Protein AF-0000000068431528 (afdb_homodimer)

pLDDT: mean 78.85, std 22.76, range [27.11, 98.81]

InterPro domains:
  IPR003309 SCAN domain [PF02023] (8-93)
  IPR003309 SCAN domain [PS50804] (10-88)
  IPR003309 SCAN domain [SM00431] (6-121)
  IPR003309 SCAN domain [cd07936] (8-89)
  IPR038269 SCAN domain superfamily [G3DSA:1.10.4020.10] (2-96)
  IPR050916 SCAN domain and C2H2-type zinc finger [PTHR45935] (6-101)

Sequence (280 aa):
CEKGNSYVQRQHFRQFRYRKCAGPRGVYSQLHDLCCQWLKPGQHTKAEILDLVILEQFLTILPPDMKSWIRECGAETCSQAVALAEGFLLSQADDRKPKMQVRAARAAHGGSWSAFLVEEIVRSLCCRRSSSGSLPSTRICEKGNSYVQRQHFRQFRYRKCAGPRGVYSQLHDLCCQWLKPGQHTKAEILDLVILEQFLTILPPDMKSWIRECGAETCSQAVALAEGFLLSQADDRKPKMQVRAARAAHGGSWSAFLVEEIVRSLCCRRSSSGSLPSTRI

Organism: Pseudonaja textilis (NCBI:txid8673)

Nearest PDB structures (foldseek):
  3lhr-assembly1_A  TM=9.309E-01  e=1.321E-04  Homo sapiens
  2fi2-assembly1_A  TM=7.251E-01  e=1.321E-04  Homo sapiens
  2fi2-assembly1_B  TM=7.283E-01  e=1.192E-04  Homo sapiens
  4e6s-assembly1_A-2  TM=8.867E-01  e=3.689E-04  Mus musculus
  4bhx-assembly1_A  TM=9.054E-01  e=5.286E-04  Homo sapiens

Solvent-accessible surface area (backbone atoms only — not comparable to full-atom values): 15837 Å² total; per-residue (Å²): 123,80,76,72,55,51,64,58,33,40,47,55,44,69,67,53,72,71,51,77,91,52,36,50,64,46,48,47,52,52,45,51,52,33,44,41,65,35,48,29,67,91,79,38,52,67,68,52,35,49,35,54,56,43,36,54,53,56,49,67,41,40,58,67,71,60,35,52,51,39,58,68,33,58,53,84,45,45,69,50,39,33,27,38,48,46,48,51,56,54,56,66,67,36,73,83,61,73,96,70,63,78,61,66,82,29,75,72,59,100,52,22,67,56,44,54,52,22,50,52,47,38,52,57,34,45,48,48,56,66,54,67,67,60,67,78,78,72,85,120,125,79,74,71,55,52,63,58,32,40,48,55,44,71,66,51,72,70,52,76,92,51,35,51,64,46,47,47,53,52,46,51,53,32,42,42,65,36,49,30,66,91,82,39,52,67,69,53,35,49,35,54,56,44,36,55,53,58,48,67,43,41,57,67,70,60,34,52,51,37,57,68,32,58,54,85,44,46,70,50,39,31,27,35,48,48,47,51,55,55,56,64,67,37,71,82,59,74,95,69,61,78,61,65,83,24,72,72,62,98,50,22,67,55,45,52,52,21,50,53,47,37,51,56,34,46,47,47,57,65,54,67,68,60,65,77,78,74,85,118

Foldseek 3Di:
DPLPQLVVLVCCLVVDDDDPVCPPVSSVVVSVVSLCSNQVPVPDDPVSSVFSVVVVVVLVPDDPVLSVQLVLLRDRGPLLSVLSSVVVVLVVVCVVPDPPCSQPVLPDDVCNVSNVVSVVSSCVRNVVSVPVPCPPPPPD/DPLPQLVVLVCCLVVDDDDPVCPPVSSVVVSVVSLCSNQVPVPDDPVSSVFSVVVVVVLVPDDPVLSVQLVLLRDRGPLLSVLSSVVVVLVVVCVVPDPPCSQPVLPDDVNNVSNVVSVVSSCVRNVVSVPVPCPPPPPD

Radius of gyration: 24.39 Å; Cα contacts (8 Å, |Δi|>4): 237; chains: 2; bounding box: 33×75×60 Å

Structure (mmCIF, N/CA/C/O backbone):
data_AF-0000000068431528-model_v1
#
loop_
_entity.id
_entity.type
_entity.pdbx_description
1 polymer 'SCAN box domain-containing protein'
#
loop_
_atom_site.group_PDB
_atom_site.id
_atom_site.type_symbol
_atom_site.label_atom_id
_atom_site.label_alt_id
_atom_site.label_comp_id
_atom_site.label_asym_id
_atom_site.label_entity_id
_atom_site.label_seq_id
_atom_site.pdbx_PDB_ins_code
_atom_site.Cartn_x
_atom_site.Cartn_y
_atom_site.Cartn_z
_atom_site.occupancy
_atom_site.B_iso_or_equiv
_atom_site.auth_seq_id
_atom_site.auth_comp_id
_atom_site.auth_asym_id
_atom_site.auth_atom_id
_atom_site.pdbx_PDB_model_num
ATOM 1 N N . CYS A 1 1 ? 9.836 16.312 -18.25 1 33 1 CYS A N 1
ATOM 2 C CA . CYS A 1 1 ? 9.242 15.055 -17.797 1 33 1 CYS A CA 1
ATOM 3 C C . CYS A 1 1 ? 8.148 15.312 -16.766 1 33 1 CYS A C 1
ATOM 5 O O . CYS A 1 1 ? 8.406 15.898 -15.719 1 33 1 CYS A O 1
ATOM 7 N N . GLU A 1 2 ? 7.078 15.617 -17.219 1 45.56 2 GLU A N 1
ATOM 8 C CA . GLU A 1 2 ? 6.004 15.93 -16.297 1 45.56 2 GLU A CA 1
ATOM 9 C C . GLU A 1 2 ? 5.957 14.922 -15.148 1 45.56 2 GLU A C 1
ATOM 11 O O . GLU A 1 2 ? 6.031 13.711 -15.375 1 45.56 2 GLU A O 1
ATOM 16 N N . LYS A 1 3 ? 6.598 15.273 -14.172 1 55.09 3 LYS A N 1
ATOM 17 C CA . LYS A 1 3 ? 6.57 14.445 -12.961 1 55.09 3 LYS A CA 1
ATOM 18 C C . LYS A 1 3 ? 5.18 13.859 -12.734 1 55.09 3 LYS A C 1
ATOM 20 O O . LYS A 1 3 ? 4.207 14.602 -12.57 1 55.09 3 LYS A O 1
ATOM 25 N N . GLY A 1 4 ? 4.883 12.758 -13.398 1 61.16 4 GLY A N 1
ATOM 26 C CA . GLY A 1 4 ? 3.592 12.125 -13.18 1 61.16 4 GLY A CA 1
ATOM 27 C C . GLY A 1 4 ? 3.166 12.125 -11.727 1 61.16 4 GLY A C 1
ATOM 28 O O . GLY A 1 4 ? 4.004 12.031 -10.828 1 61.16 4 GLY A O 1
ATOM 29 N N . ASN A 1 5 ? 1.986 12.586 -11.484 1 83.94 5 ASN A N 1
ATOM 30 C CA . ASN A 1 5 ? 1.384 12.648 -10.156 1 83.94 5 ASN A CA 1
ATOM 31 C C . ASN A 1 5 ? 1.34 11.273 -9.5 1 83.94 5 ASN A C 1
ATOM 33 O O . ASN A 1 5 ? 0.747 10.344 -10.039 1 83.94 5 ASN A O 1
ATOM 37 N N . SER A 1 6 ? 2.178 11.109 -8.477 1 92.5 6 SER A N 1
ATOM 38 C CA . SER A 1 6 ? 2.23 9.852 -7.738 1 92.5 6 SER A CA 1
ATOM 39 C C . SER A 1 6 ? 0.831 9.336 -7.422 1 92.5 6 SER A C 1
ATOM 41 O O . SER A 1 6 ? 0.607 8.125 -7.375 1 92.5 6 SER A O 1
ATOM 43 N N . TYR A 1 7 ? -0.037 10.266 -7.305 1 92.94 7 TYR A N 1
ATOM 44 C CA . TYR A 1 7 ? -1.419 9.891 -7.027 1 92.94 7 TYR A CA 1
ATOM 45 C C . TYR A 1 7 ? -2.018 9.117 -8.195 1 92.94 7 TYR A C 1
ATOM 47 O O . TYR A 1 7 ? -2.668 8.086 -7.996 1 92.94 7 TYR A O 1
ATOM 55 N N . VAL A 1 8 ? -1.837 9.625 -9.312 1 94.56 8 VAL A N 1
ATOM 56 C CA . VAL A 1 8 ? -2.393 8.992 -10.508 1 94.56 8 VAL A CA 1
ATOM 57 C C . VAL A 1 8 ? -1.76 7.621 -10.711 1 94.56 8 VAL A C 1
ATOM 59 O O . VAL A 1 8 ? -2.457 6.648 -11.008 1 94.56 8 VAL A O 1
ATOM 62 N N . GLN A 1 9 ? -0.488 7.523 -10.555 1 96.94 9 GLN A N 1
ATOM 63 C CA . GLN A 1 9 ? 0.224 6.258 -10.703 1 96.94 9 GLN A CA 1
ATOM 64 C C . GLN A 1 9 ? -0.245 5.238 -9.672 1 96.94 9 GLN A C 1
ATOM 66 O O . GLN A 1 9 ? -0.416 4.059 -9.984 1 96.94 9 GLN A O 1
ATOM 71 N N . ARG A 1 10 ? -0.45 5.699 -8.445 1 97.88 10 ARG A N 1
ATOM 72 C CA . ARG A 1 10 ? -0.991 4.836 -7.398 1 97.88 10 ARG A CA 1
ATOM 73 C C . ARG A 1 10 ? -2.373 4.316 -7.777 1 97.88 10 ARG A C 1
ATOM 75 O O . ARG A 1 10 ? -2.68 3.143 -7.566 1 97.88 10 ARG A O 1
ATOM 82 N N . GLN A 1 11 ? -3.207 5.188 -8.305 1 96.38 11 GLN A N 1
ATOM 83 C CA . GLN A 1 11 ? -4.551 4.789 -8.711 1 96.38 11 GLN A CA 1
ATOM 84 C C . GLN A 1 11 ? -4.508 3.699 -9.773 1 96.38 11 GLN A C 1
ATOM 86 O O . GLN A 1 11 ? -5.301 2.756 -9.742 1 96.38 11 GLN A O 1
ATOM 91 N N . HIS A 1 12 ? -3.578 3.846 -10.727 1 97.31 12 HIS A N 1
ATOM 92 C CA . HIS A 1 12 ? -3.418 2.818 -11.75 1 97.31 12 HIS A CA 1
ATOM 93 C C . HIS A 1 12 ? -3.045 1.476 -11.125 1 97.31 12 HIS A C 1
ATOM 95 O O . HIS A 1 12 ? -3.564 0.434 -11.531 1 97.31 12 HIS A O 1
ATOM 101 N N . PHE A 1 13 ? -2.162 1.545 -10.18 1 98.19 13 PHE A N 1
ATOM 102 C CA . PHE A 1 13 ? -1.699 0.342 -9.492 1 98.19 13 PHE A CA 1
ATOM 103 C C . PHE A 1 13 ? -2.828 -0.295 -8.695 1 98.19 13 PHE A C 1
ATOM 105 O O . PHE A 1 13 ? -3.047 -1.506 -8.773 1 98.19 13 PHE A O 1
ATOM 112 N N . ARG A 1 14 ? -3.582 0.513 -7.992 1 98 14 ARG A N 1
ATOM 113 C CA . ARG A 1 14 ? -4.605 0.001 -7.09 1 98 14 ARG A CA 1
ATOM 114 C C . ARG A 1 14 ? -5.871 -0.375 -7.852 1 98 14 ARG A C 1
ATOM 116 O O . ARG A 1 14 ? -6.633 -1.239 -7.41 1 98 14 ARG A O 1
ATOM 123 N N . GLN A 1 15 ? -6.152 0.206 -8.961 1 97.12 15 GLN A N 1
ATOM 124 C CA . GLN A 1 15 ? -7.371 -0.056 -9.719 1 97.12 15 GLN A CA 1
ATOM 125 C C . GLN A 1 15 ? -7.168 -1.202 -10.703 1 97.12 15 GLN A C 1
ATOM 127 O O . GLN A 1 15 ? -8.117 -1.641 -11.359 1 97.12 15 GLN A O 1
ATOM 132 N N . PHE A 1 16 ? -5.977 -1.681 -10.781 1 97.12 16 PHE A N 1
ATOM 133 C CA . PHE A 1 16 ? -5.695 -2.812 -11.656 1 97.12 16 PHE A CA 1
ATOM 134 C C . PHE A 1 16 ? -6.578 -4.004 -11.297 1 97.12 16 PHE A C 1
ATOM 136 O O . PHE A 1 16 ? -6.828 -4.266 -10.117 1 97.12 16 PHE A O 1
ATOM 143 N N . ARG A 1 17 ? -7 -4.738 -12.32 1 94.38 17 ARG A N 1
ATOM 144 C CA . ARG A 1 17 ? -7.891 -5.875 -12.102 1 94.38 17 ARG A CA 1
ATOM 145 C C . ARG A 1 17 ? -7.27 -7.164 -12.625 1 94.38 17 ARG A C 1
ATOM 147 O O . ARG A 1 17 ? -6.484 -7.141 -13.578 1 94.38 17 ARG A O 1
ATOM 154 N N . TYR A 1 18 ? -7.711 -8.148 -12.055 1 92.5 18 TYR A N 1
ATOM 155 C CA . TYR A 1 18 ? -7.258 -9.477 -12.469 1 92.5 18 TYR A CA 1
ATOM 156 C C . TYR A 1 18 ? -7.93 -9.906 -13.766 1 92.5 18 TYR A C 1
ATOM 158 O O . TYR A 1 18 ? -9.148 -9.789 -13.906 1 92.5 18 TYR A O 1
ATOM 166 N N . ARG A 1 19 ? -7.137 -10.383 -14.641 1 86.19 19 ARG A N 1
ATOM 167 C CA . ARG A 1 19 ? -7.629 -11 -15.867 1 86.19 19 ARG A CA 1
ATOM 168 C C . ARG A 1 19 ? -7.098 -12.422 -16.016 1 86.19 19 ARG A C 1
ATOM 170 O O . ARG A 1 19 ? -5.887 -12.625 -16.125 1 86.19 19 ARG A O 1
ATOM 177 N N . LYS A 1 20 ? -7.98 -13.32 -16.219 1 79.06 20 LYS A N 1
ATOM 178 C CA . LYS A 1 20 ? -7.609 -14.727 -16.266 1 79.06 20 LYS A CA 1
ATOM 179 C C . LYS A 1 20 ? -6.684 -15.016 -17.453 1 79.06 20 LYS A C 1
ATOM 181 O O . LYS A 1 20 ? -5.738 -15.797 -17.328 1 79.06 20 LYS A O 1
ATOM 186 N N . CYS A 1 21 ? -6.938 -14.336 -18.562 1 82.81 21 CYS A N 1
ATOM 187 C CA . CYS A 1 21 ? -6.191 -14.602 -19.797 1 82.81 21 CYS A CA 1
ATOM 188 C C . CYS A 1 21 ? -4.734 -14.188 -19.641 1 82.81 21 CYS A C 1
ATOM 190 O O . CYS A 1 21 ? -3.859 -14.711 -20.328 1 82.81 21 CYS A O 1
ATOM 192 N N . ALA A 1 22 ? -4.402 -13.352 -18.703 1 86.56 22 ALA A N 1
ATOM 193 C CA . ALA A 1 22 ? -3.035 -12.898 -18.469 1 86.56 22 ALA A CA 1
ATOM 194 C C . ALA A 1 22 ? -2.258 -13.914 -17.641 1 86.56 22 ALA A C 1
ATOM 196 O O . ALA A 1 22 ? -1.031 -13.992 -17.734 1 86.56 22 ALA A O 1
ATOM 197 N N . GLY A 1 23 ? -3.027 -14.734 -16.875 1 90.94 23 GLY A N 1
ATOM 198 C CA . GLY A 1 23 ? -2.391 -15.648 -15.945 1 90.94 23 GLY A CA 1
ATOM 199 C C . GLY A 1 23 ? -1.734 -14.945 -14.773 1 90.94 23 GLY A C 1
ATOM 200 O O . GLY A 1 23 ? -1.481 -13.742 -14.828 1 90.94 23 GLY A O 1
ATOM 201 N N . PRO A 1 24 ? -1.47 -15.664 -13.797 1 93.81 24 PRO A N 1
ATOM 202 C CA . PRO A 1 24 ? -0.9 -15.078 -12.578 1 93.81 24 PRO A CA 1
ATOM 203 C C . PRO A 1 24 ? 0.456 -14.422 -12.82 1 93.81 24 PRO A C 1
ATOM 205 O O . PRO A 1 24 ? 0.731 -13.344 -12.281 1 93.81 24 PRO A O 1
ATOM 208 N N . ARG A 1 25 ? 1.317 -15.016 -13.594 1 93.75 25 ARG A N 1
ATOM 209 C CA . ARG A 1 25 ? 2.627 -14.438 -13.883 1 93.75 25 ARG A CA 1
ATOM 210 C C . ARG A 1 25 ? 2.494 -13.148 -14.68 1 93.75 25 ARG A C 1
ATOM 212 O O . ARG A 1 25 ? 3.23 -12.188 -14.445 1 93.75 25 ARG A O 1
ATOM 219 N N . GLY A 1 26 ? 1.646 -13.203 -15.625 1 95.94 26 GLY A N 1
ATOM 220 C CA . GLY A 1 26 ? 1.373 -11.992 -16.375 1 95.94 26 GLY A CA 1
ATOM 221 C C . GLY A 1 26 ? 0.818 -10.867 -15.523 1 95.94 26 GLY A C 1
ATOM 222 O O . GLY A 1 26 ? 1.219 -9.711 -15.664 1 95.94 26 GLY A O 1
ATOM 223 N N . VAL A 1 27 ? -0.12 -11.219 -14.695 1 96.38 27 VAL A N 1
ATOM 224 C CA . VAL A 1 27 ? -0.702 -10.25 -13.766 1 96.38 27 VAL A CA 1
ATOM 225 C C . VAL A 1 27 ? 0.391 -9.672 -12.867 1 96.38 27 VAL A C 1
ATOM 227 O O . VAL A 1 27 ? 0.467 -8.461 -12.68 1 96.38 27 VAL A O 1
ATOM 230 N N . TYR A 1 28 ? 1.189 -10.484 -12.398 1 96.75 28 TYR A N 1
ATOM 231 C CA . TYR A 1 28 ? 2.305 -10.023 -11.578 1 96.75 28 TYR A CA 1
ATOM 232 C C . TYR A 1 28 ? 3.172 -9.031 -12.344 1 96.75 28 TYR A C 1
ATOM 234 O O . TYR A 1 28 ? 3.562 -7.996 -11.805 1 96.75 28 TYR A O 1
ATOM 242 N N . SER A 1 29 ? 3.533 -9.375 -13.5 1 97.38 29 SER A N 1
ATOM 243 C CA . SER A 1 29 ? 4.387 -8.523 -14.32 1 97.38 29 SER A CA 1
ATOM 244 C C . SER A 1 29 ? 3.771 -7.137 -14.492 1 97.38 29 SER A C 1
ATOM 246 O O . SER A 1 29 ? 4.469 -6.125 -14.398 1 97.38 29 SER A O 1
ATOM 248 N N . GLN A 1 30 ? 2.531 -7.133 -14.742 1 97.19 30 GLN A N 1
ATOM 249 C CA . GLN A 1 30 ? 1.839 -5.859 -14.914 1 97.19 30 GLN A CA 1
ATOM 250 C C . GLN A 1 30 ? 1.801 -5.074 -13.602 1 97.19 30 GLN A C 1
ATOM 252 O O . GLN A 1 30 ? 2.051 -3.867 -13.586 1 97.19 30 GLN A O 1
ATOM 257 N N . LEU A 1 31 ? 1.487 -5.762 -12.531 1 98.12 31 LEU A N 1
ATOM 258 C CA . LEU A 1 31 ? 1.476 -5.105 -11.234 1 98.12 31 LEU A CA 1
ATOM 259 C C . LEU A 1 31 ? 2.857 -4.562 -10.883 1 98.12 31 LEU A C 1
ATOM 261 O O . LEU A 1 31 ? 2.977 -3.477 -10.305 1 98.12 31 LEU A O 1
ATOM 265 N N . HIS A 1 32 ? 3.842 -5.32 -11.195 1 98.31 32 HIS A N 1
ATOM 266 C CA . HIS A 1 32 ? 5.211 -4.883 -10.953 1 98.31 32 HIS A CA 1
ATOM 267 C C . HIS A 1 32 ? 5.512 -3.582 -11.695 1 98.31 32 HIS A C 1
ATOM 269 O O . HIS A 1 32 ? 6.086 -2.654 -11.125 1 98.31 32 HIS A O 1
ATOM 275 N N . ASP A 1 33 ? 5.156 -3.547 -12.891 1 98.31 33 ASP A N 1
ATOM 276 C CA . ASP A 1 33 ? 5.375 -2.35 -13.695 1 98.31 33 ASP A CA 1
ATOM 277 C C . ASP A 1 33 ? 4.633 -1.15 -13.109 1 98.31 33 ASP A C 1
ATOM 279 O O . ASP A 1 33 ? 5.203 -0.066 -12.977 1 98.31 33 ASP A O 1
ATOM 283 N N . LEU A 1 34 ? 3.418 -1.361 -12.797 1 97.75 34 LEU A N 1
ATOM 284 C CA . LEU A 1 34 ? 2.598 -0.288 -12.25 1 97.75 34 LEU A CA 1
ATOM 285 C C . LEU A 1 34 ? 3.137 0.169 -10.898 1 97.75 34 LEU A C 1
ATOM 287 O O . LEU A 1 34 ? 3.16 1.367 -10.602 1 97.75 34 LEU A O 1
ATOM 291 N N . CYS A 1 35 ? 3.479 -0.801 -10.07 1 98.69 35 CYS A N 1
ATOM 292 C CA . CYS A 1 35 ? 4.059 -0.464 -8.781 1 98.69 35 CYS A CA 1
ATOM 293 C C . CYS A 1 35 ? 5.332 0.357 -8.945 1 98.69 35 CYS A C 1
ATOM 295 O O . CYS A 1 35 ? 5.555 1.323 -8.219 1 98.69 35 CYS A O 1
ATOM 297 N N . CYS A 1 36 ? 6.152 0.044 -9.891 1 98.44 36 CYS A N 1
ATOM 298 C CA . CYS A 1 36 ? 7.387 0.774 -10.172 1 98.44 36 CYS A CA 1
ATOM 299 C C . CYS A 1 36 ? 7.086 2.205 -10.602 1 98.44 36 CYS A C 1
ATOM 301 O O . CYS A 1 36 ? 7.836 3.127 -10.273 1 98.44 36 CYS A O 1
ATOM 303 N N . GLN A 1 37 ? 6.086 2.398 -11.32 1 97.44 37 GLN A N 1
ATOM 304 C CA . GLN A 1 37 ? 5.688 3.74 -11.727 1 97.44 37 GLN A CA 1
ATOM 305 C C . GLN A 1 37 ? 5.227 4.566 -10.531 1 97.44 37 GLN A C 1
ATOM 307 O O . GLN A 1 37 ? 5.441 5.777 -10.484 1 97.44 37 GLN A O 1
ATOM 312 N N . TRP A 1 38 ? 4.637 3.842 -9.57 1 98.25 38 TRP A N 1
ATOM 313 C CA . TRP A 1 38 ? 4.129 4.512 -8.383 1 98.25 38 TRP A CA 1
ATOM 314 C C . TRP A 1 38 ? 5.254 4.801 -7.395 1 98.25 38 TRP A C 1
ATOM 316 O O . TRP A 1 38 ? 5.484 5.953 -7.02 1 98.25 38 TRP A O 1
ATOM 326 N N . LEU A 1 39 ? 6 3.803 -7.09 1 98.31 39 LEU A N 1
ATOM 327 C CA . LEU A 1 39 ? 6.957 3.904 -5.996 1 98.31 39 LEU A CA 1
ATOM 328 C C . LEU A 1 39 ? 8.328 4.328 -6.508 1 98.31 39 LEU A C 1
ATOM 330 O O . LEU A 1 39 ? 9.18 4.773 -5.73 1 98.31 39 LEU A O 1
ATOM 334 N N . LYS A 1 40 ? 8.609 4.176 -7.715 1 97.62 40 LYS A N 1
ATOM 335 C CA . LYS A 1 40 ? 9.812 4.641 -8.398 1 97.62 40 LYS A CA 1
ATOM 336 C C . LYS A 1 40 ? 11.062 4.289 -7.605 1 97.62 40 LYS A C 1
ATOM 338 O O . LYS A 1 40 ? 11.859 5.164 -7.27 1 97.62 40 LYS A O 1
ATOM 343 N N . PRO A 1 41 ? 11.344 2.967 -7.484 1 97.94 41 PRO A N 1
ATOM 344 C CA . PRO A 1 41 ? 12.484 2.539 -6.672 1 97.94 41 PRO A CA 1
ATOM 345 C C . PRO A 1 41 ? 13.82 3.025 -7.23 1 97.94 41 PRO A C 1
ATOM 347 O O . PRO A 1 41 ? 14.797 3.152 -6.48 1 97.94 41 PRO A O 1
ATOM 350 N N . GLY A 1 42 ? 13.883 3.291 -8.5 1 97.56 42 GLY A N 1
ATOM 351 C CA . GLY A 1 42 ? 15.102 3.809 -9.094 1 97.56 42 GLY A CA 1
ATOM 352 C C . GLY A 1 42 ? 15.391 5.246 -8.703 1 97.56 42 GLY A C 1
ATOM 353 O O . GLY A 1 42 ? 16.531 5.703 -8.805 1 97.56 42 GLY A O 1
ATOM 354 N N . GLN A 1 43 ? 14.539 6.02 -8.25 1 97 43 GLN A N 1
ATOM 355 C CA . GLN A 1 43 ? 14.656 7.441 -7.945 1 97 43 GLN A CA 1
ATOM 356 C C . GLN A 1 43 ? 14.492 7.699 -6.453 1 97 43 GLN A C 1
ATOM 358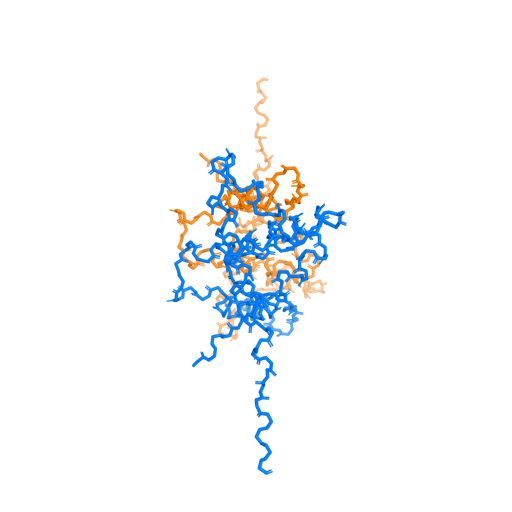 O O . GLN A 1 43 ? 15.078 8.641 -5.914 1 97 43 GLN A O 1
ATOM 363 N N . HIS A 1 44 ? 13.742 6.855 -5.793 1 97.81 44 HIS A N 1
ATOM 364 C CA . HIS A 1 44 ? 13.391 7.082 -4.395 1 97.81 44 HIS A CA 1
ATOM 365 C C . HIS A 1 44 ? 14.227 6.211 -3.467 1 97.81 44 HIS A C 1
ATOM 367 O O . HIS A 1 44 ? 14.625 5.105 -3.84 1 97.81 44 HIS A O 1
ATOM 373 N N . THR A 1 45 ? 14.453 6.816 -2.279 1 98.06 45 THR A N 1
ATOM 374 C CA . THR A 1 45 ? 15.055 6.027 -1.209 1 98.06 45 THR A CA 1
ATOM 375 C C . THR A 1 45 ? 14.008 5.137 -0.542 1 98.06 45 THR A C 1
ATOM 377 O O . THR A 1 45 ? 12.82 5.238 -0.834 1 98.06 45 THR A O 1
ATOM 380 N N . LYS A 1 46 ? 14.453 4.262 0.285 1 98.5 46 LYS A N 1
ATOM 381 C CA . LYS A 1 46 ? 13.523 3.41 1.013 1 98.5 46 LYS A CA 1
ATOM 382 C C . LYS A 1 46 ? 12.547 4.242 1.843 1 98.5 46 LYS A C 1
ATOM 384 O O . LYS A 1 46 ? 11.352 3.947 1.891 1 98.5 46 LYS A O 1
ATOM 389 N N . ALA A 1 47 ? 13.109 5.301 2.424 1 98.12 47 ALA A N 1
ATOM 390 C CA . ALA A 1 47 ? 12.273 6.172 3.25 1 98.12 47 ALA A CA 1
ATOM 391 C C . ALA A 1 47 ? 11.203 6.863 2.41 1 98.12 47 ALA A C 1
ATOM 393 O O . ALA A 1 47 ? 10.07 7.031 2.855 1 98.12 47 ALA A O 1
ATOM 394 N N . GLU A 1 48 ? 11.562 7.188 1.268 1 97.56 48 GLU A N 1
ATOM 395 C CA . GLU A 1 48 ? 10.633 7.859 0.357 1 97.56 48 GLU A CA 1
ATOM 396 C C . GLU A 1 48 ? 9.578 6.891 -0.168 1 97.56 48 GLU A C 1
ATOM 398 O O . GLU A 1 48 ? 8.43 7.273 -0.376 1 97.56 48 GLU A O 1
ATOM 403 N N . ILE A 1 49 ? 9.969 5.691 -0.379 1 98.62 49 ILE A N 1
ATOM 404 C CA . ILE A 1 49 ? 9.016 4.664 -0.786 1 98.62 49 ILE A CA 1
ATOM 405 C C . ILE A 1 49 ? 8 4.43 0.333 1 98.62 49 ILE A C 1
ATOM 407 O O . ILE A 1 49 ? 6.793 4.395 0.089 1 98.62 49 ILE A O 1
ATOM 411 N N . LEU A 1 50 ? 8.508 4.301 1.563 1 98.75 50 LEU A N 1
ATOM 412 C CA . LEU A 1 50 ? 7.625 4.145 2.713 1 98.75 50 LEU A CA 1
ATOM 413 C C . LEU A 1 50 ? 6.652 5.316 2.812 1 98.75 50 LEU A C 1
ATOM 415 O O . LEU A 1 50 ? 5.469 5.121 3.098 1 98.75 50 LEU A O 1
ATOM 419 N N . ASP A 1 51 ? 7.168 6.484 2.521 1 98.56 51 ASP A N 1
ATOM 420 C CA . ASP A 1 51 ? 6.348 7.688 2.609 1 98.56 51 ASP A CA 1
ATOM 421 C C . ASP A 1 51 ? 5.152 7.605 1.665 1 98.56 51 ASP A C 1
ATOM 423 O O . ASP A 1 51 ? 4.039 8 2.025 1 98.56 51 ASP A O 1
ATOM 427 N N . LEU A 1 52 ? 5.383 7.086 0.473 1 98.31 52 LEU A N 1
ATOM 428 C CA . LEU A 1 52 ? 4.309 6.957 -0.506 1 98.31 52 LEU A CA 1
ATOM 429 C C . LEU A 1 52 ? 3.268 5.945 -0.042 1 98.31 52 LEU A C 1
ATOM 431 O O . LEU A 1 52 ? 2.064 6.176 -0.182 1 98.31 52 LEU A O 1
ATOM 435 N N . VAL A 1 53 ? 3.723 4.852 0.552 1 98.81 53 VAL A N 1
ATOM 436 C CA . VAL A 1 53 ? 2.822 3.82 1.054 1 98.81 53 VAL A CA 1
ATOM 437 C C . VAL A 1 53 ? 2.059 4.344 2.268 1 98.81 53 VAL A C 1
ATOM 439 O O . VAL A 1 53 ? 0.85 4.125 2.391 1 98.81 53 VAL A O 1
ATOM 442 N N . ILE A 1 54 ? 2.725 5.027 3.141 1 98.81 54 ILE A N 1
ATOM 443 C CA . ILE A 1 54 ? 2.105 5.621 4.32 1 98.81 54 ILE A CA 1
ATOM 444 C C . ILE A 1 54 ? 1.096 6.684 3.893 1 98.81 54 ILE A C 1
ATOM 446 O O . ILE A 1 54 ? -0.011 6.75 4.434 1 98.81 54 ILE A O 1
ATOM 450 N N . LEU A 1 55 ? 1.478 7.523 2.902 1 98.31 55 LEU A N 1
ATOM 451 C CA . LEU A 1 55 ? 0.586 8.562 2.4 1 98.31 55 LEU A CA 1
ATOM 452 C C . LEU A 1 55 ? -0.72 7.961 1.893 1 98.31 55 LEU A C 1
ATOM 454 O O . LEU A 1 55 ? -1.8 8.492 2.164 1 98.31 55 LEU A O 1
ATOM 458 N N . GLU A 1 56 ? -0.625 6.863 1.205 1 98.38 56 GLU A N 1
ATOM 459 C CA . GLU A 1 56 ? -1.822 6.16 0.755 1 98.38 56 GLU A CA 1
ATOM 460 C C . GLU A 1 56 ? -2.742 5.832 1.927 1 98.38 56 GLU A C 1
ATOM 462 O O . GLU A 1 56 ? -3.939 6.117 1.885 1 98.38 56 GLU A O 1
ATOM 467 N N . GLN A 1 57 ? -2.145 5.207 2.98 1 98.31 57 GLN A N 1
ATOM 468 C CA . GLN A 1 57 ? -2.945 4.789 4.129 1 98.31 57 GLN A CA 1
ATOM 469 C C . GLN A 1 57 ? -3.428 5.992 4.93 1 98.31 57 GLN A C 1
ATOM 471 O O . GLN A 1 57 ? -4.547 5.996 5.441 1 98.31 57 GLN A O 1
ATOM 476 N N . PHE A 1 58 ? -2.584 7 5.102 1 98.25 58 PHE A N 1
ATOM 477 C CA . PHE A 1 58 ? -2.938 8.234 5.789 1 98.25 58 PHE A CA 1
ATOM 478 C C . PHE A 1 58 ? -4.176 8.867 5.164 1 98.25 58 PHE A C 1
ATOM 480 O O . PHE A 1 58 ? -5.129 9.211 5.871 1 98.25 58 PHE A O 1
ATOM 487 N N . LEU A 1 59 ? -4.215 8.992 3.881 1 97.44 59 LEU A N 1
ATOM 488 C CA . LEU A 1 59 ? -5.348 9.586 3.172 1 97.44 59 LEU A CA 1
ATOM 489 C C . LEU A 1 59 ? -6.582 8.695 3.279 1 97.44 59 LEU A C 1
ATOM 491 O O . LEU A 1 59 ? -7.703 9.195 3.395 1 97.44 59 LEU A O 1
ATOM 495 N N . THR A 1 60 ? -6.367 7.406 3.244 1 97.38 60 THR A N 1
ATOM 496 C CA . THR A 1 60 ? -7.453 6.434 3.258 1 97.38 60 THR A CA 1
ATOM 497 C C . THR A 1 60 ? -8.25 6.535 4.555 1 97.38 60 THR A C 1
ATOM 499 O O . THR A 1 60 ? -9.477 6.375 4.551 1 97.38 60 THR A O 1
ATOM 502 N N . ILE A 1 61 ? -7.652 6.809 5.676 1 97.44 61 ILE A N 1
ATOM 503 C CA . ILE A 1 61 ? -8.312 6.695 6.973 1 97.44 61 ILE A CA 1
ATOM 504 C C . ILE A 1 61 ? -8.844 8.062 7.402 1 97.44 61 ILE A C 1
ATOM 506 O O . ILE A 1 61 ? -9.531 8.172 8.422 1 97.44 61 ILE A O 1
ATOM 510 N N . LEU A 1 62 ? -8.594 9.086 6.734 1 96.56 62 LEU A N 1
ATOM 511 C CA . LEU A 1 62 ? -9.039 10.43 7.074 1 96.56 62 LEU A CA 1
ATOM 512 C C . LE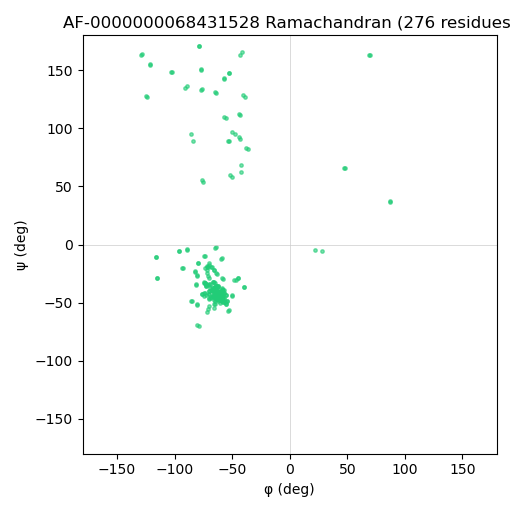U A 1 62 ? -10.508 10.625 6.727 1 96.56 62 LEU A C 1
ATOM 514 O O . LEU A 1 62 ? -11.016 10 5.793 1 96.56 62 LEU A O 1
ATOM 518 N N . PRO A 1 63 ? -11.156 11.469 7.461 1 95.12 63 PRO A N 1
ATOM 519 C CA . PRO A 1 63 ? -12.508 11.852 7.047 1 95.12 63 PRO A CA 1
ATOM 520 C C . PRO A 1 63 ? -12.562 12.344 5.605 1 95.12 63 PRO A C 1
ATOM 522 O O . PRO A 1 63 ? -11.641 13.023 5.145 1 95.12 63 PRO A O 1
ATOM 525 N N . PRO A 1 64 ? -13.664 12.109 4.898 1 95.88 64 PRO A N 1
ATOM 526 C CA . PRO A 1 64 ? -13.758 12.383 3.465 1 95.88 64 PRO A CA 1
ATOM 527 C C . PRO A 1 64 ? -13.508 13.852 3.123 1 95.88 64 PRO A C 1
ATOM 529 O O . PRO A 1 64 ? -12.836 14.148 2.135 1 95.88 64 PRO A O 1
ATOM 532 N N . ASP A 1 65 ? -14.055 14.789 3.938 1 94.31 65 ASP A N 1
ATOM 533 C CA . ASP A 1 65 ? -13.883 16.203 3.645 1 94.31 65 ASP A CA 1
ATOM 534 C C . ASP A 1 65 ? -12.414 16.609 3.77 1 94.31 65 ASP A C 1
ATOM 536 O O . ASP A 1 65 ? -11.906 17.391 2.953 1 94.31 65 ASP A O 1
ATOM 540 N N . MET A 1 66 ? -11.805 16.156 4.789 1 94.06 66 MET A N 1
ATOM 541 C CA . MET A 1 66 ? -10.383 16.438 5.004 1 94.06 66 MET A CA 1
ATOM 542 C C . MET A 1 66 ? -9.539 15.828 3.895 1 94.06 66 MET A C 1
ATOM 544 O O . MET A 1 66 ? -8.664 16.5 3.336 1 94.06 66 MET A O 1
ATOM 548 N N . LYS A 1 67 ? -9.781 14.609 3.562 1 96.06 67 LYS A N 1
ATOM 549 C CA . LYS A 1 67 ? -9.086 13.914 2.486 1 96.06 67 LYS A CA 1
ATOM 550 C C . LYS A 1 67 ? -9.211 14.672 1.169 1 96.06 67 LYS A C 1
ATOM 552 O O . LYS A 1 67 ? -8.219 14.875 0.465 1 96.06 67 LYS A O 1
ATOM 557 N N . SER A 1 68 ? -10.422 15.039 0.854 1 94.5 68 SER A N 1
ATOM 558 C CA . SER A 1 68 ? -10.68 15.766 -0.385 1 94.5 68 SER A CA 1
ATOM 559 C C . SER A 1 68 ? -9.898 17.078 -0.427 1 94.5 68 SER A C 1
ATOM 561 O O . SER A 1 68 ? -9.32 17.422 -1.458 1 94.5 68 SER A O 1
ATOM 563 N N . TRP A 1 69 ? -9.906 17.797 0.623 1 92.5 69 TRP A N 1
ATOM 564 C CA . TRP A 1 69 ? -9.18 19.062 0.728 1 92.5 69 TRP A CA 1
ATOM 565 C C . TRP A 1 69 ? -7.688 18.844 0.514 1 92.5 69 TRP A C 1
ATOM 567 O O . TRP A 1 69 ? -7.051 19.594 -0.241 1 92.5 69 TRP A O 1
ATOM 577 N N . ILE A 1 70 ? -7.141 17.938 1.139 1 93.88 70 ILE A N 1
ATOM 578 C CA . ILE A 1 70 ? -5.715 17.641 1.031 1 93.88 70 ILE A CA 1
ATOM 579 C C . ILE A 1 70 ? -5.367 17.266 -0.41 1 93.88 70 ILE A C 1
ATOM 581 O O . ILE A 1 70 ? -4.359 17.734 -0.949 1 93.88 70 ILE A O 1
ATOM 585 N N . ARG A 1 71 ? -6.168 16.469 -1.046 1 92.88 71 ARG A N 1
ATOM 586 C CA . ARG A 1 71 ? -5.961 16.078 -2.438 1 92.88 71 A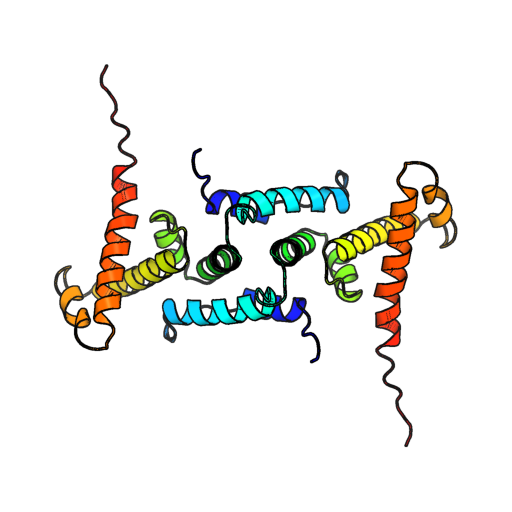RG A CA 1
ATOM 587 C C . ARG A 1 71 ? -6.016 17.297 -3.357 1 92.88 71 ARG A C 1
ATOM 589 O O . ARG A 1 71 ? -5.199 17.422 -4.27 1 92.88 71 ARG A O 1
ATOM 596 N N . GLU A 1 72 ? -6.949 18.109 -3.082 1 90.62 72 GLU A N 1
ATOM 597 C CA . GLU A 1 72 ? -7.117 19.297 -3.902 1 90.62 72 GLU A CA 1
ATOM 598 C C . GLU A 1 72 ? -5.918 20.234 -3.771 1 90.62 72 GLU A C 1
ATOM 600 O O . GLU A 1 72 ? -5.531 20.906 -4.734 1 90.62 72 GLU A O 1
ATOM 605 N N . CYS A 1 73 ? -5.32 20.266 -2.611 1 88.94 73 CYS A N 1
ATOM 606 C CA . CYS A 1 73 ? -4.16 21.125 -2.365 1 88.94 73 CYS A CA 1
ATOM 607 C C . CYS A 1 73 ? -2.893 20.5 -2.932 1 88.94 73 CYS A C 1
ATOM 609 O O . CYS A 1 73 ? -1.864 21.156 -3.047 1 88.94 73 CYS A O 1
ATOM 611 N N . GLY A 1 74 ? -2.934 19.172 -3.258 1 90.12 74 GLY A N 1
ATOM 612 C CA . GLY A 1 74 ? -1.861 18.547 -4.016 1 90.12 74 GLY A CA 1
ATOM 613 C C . GLY A 1 74 ? -0.728 18.031 -3.146 1 90.12 74 GLY A C 1
ATOM 614 O O . GLY A 1 74 ? 0.443 18.156 -3.514 1 90.12 74 GLY A O 1
ATOM 615 N N . ALA A 1 75 ? -1.042 17.531 -2.02 1 92.38 75 ALA A N 1
ATOM 616 C CA . ALA A 1 75 ? -0.005 16.953 -1.162 1 92.38 75 ALA A CA 1
ATOM 617 C C . ALA A 1 75 ? 0.645 15.742 -1.82 1 92.38 75 ALA A C 1
ATOM 619 O O . ALA A 1 75 ? -0.049 14.852 -2.316 1 92.38 75 ALA A O 1
ATOM 620 N N . GLU A 1 76 ? 1.966 15.781 -1.817 1 92.12 76 GLU A N 1
ATOM 621 C CA . GLU A 1 76 ? 2.682 14.672 -2.443 1 92.12 76 GLU A CA 1
ATOM 622 C C . GLU A 1 76 ? 3.51 13.898 -1.42 1 92.12 76 GLU A C 1
ATOM 624 O O . GLU A 1 76 ? 4.059 12.844 -1.729 1 92.12 76 GLU A O 1
ATOM 629 N N . THR A 1 77 ? 3.691 14.352 -0.222 1 94.38 77 THR A N 1
ATOM 630 C CA . THR A 1 77 ? 4.426 13.711 0.864 1 94.38 77 THR A CA 1
ATOM 631 C C . THR A 1 77 ? 3.578 13.656 2.133 1 94.38 77 THR A C 1
ATOM 633 O O . THR A 1 77 ? 2.598 14.398 2.26 1 94.38 77 THR A O 1
ATOM 636 N N . CYS A 1 78 ? 4.012 12.82 3.027 1 96.5 78 CYS A N 1
ATOM 637 C CA . CYS A 1 78 ? 3.303 12.75 4.301 1 96.5 78 CYS A CA 1
ATOM 638 C C . CYS A 1 78 ? 3.438 14.055 5.074 1 96.5 78 CYS A C 1
ATOM 640 O O . CYS A 1 78 ? 2.486 14.492 5.723 1 96.5 78 CYS A O 1
ATOM 642 N N . SER A 1 79 ? 4.605 14.656 4.992 1 94 79 SER A N 1
ATOM 643 C CA . SER A 1 79 ? 4.824 15.914 5.699 1 94 79 SER A CA 1
ATOM 644 C C . SER A 1 79 ? 3.857 17 5.219 1 94 79 SER A C 1
ATOM 646 O O . SER A 1 79 ? 3.293 17.734 6.027 1 94 79 SER A O 1
ATOM 648 N N . GLN A 1 80 ? 3.68 17.047 3.951 1 92.88 80 GLN A N 1
ATOM 649 C CA . GLN A 1 80 ? 2.734 18 3.375 1 92.88 80 GLN A CA 1
ATOM 650 C C . GLN A 1 80 ? 1.301 17.656 3.773 1 92.88 80 GLN A C 1
ATOM 652 O O . GLN A 1 80 ? 0.543 18.547 4.188 1 92.88 80 GLN A O 1
ATOM 657 N N . ALA A 1 81 ? 0.921 16.422 3.713 1 96.12 81 ALA A N 1
ATOM 658 C CA . ALA A 1 81 ? -0.432 15.969 4.035 1 96.12 81 ALA A CA 1
ATOM 659 C C . ALA A 1 81 ? -0.764 16.234 5.5 1 96.12 81 ALA A C 1
ATOM 661 O O . ALA A 1 81 ? -1.87 16.672 5.82 1 96.12 81 ALA A O 1
ATOM 662 N N . VAL A 1 82 ? 0.198 15.984 6.352 1 95.25 82 VAL A N 1
ATOM 663 C CA . VAL A 1 82 ? 0.025 16.203 7.785 1 95.25 82 VAL A CA 1
ATOM 664 C C . VAL A 1 82 ? -0.203 17.688 8.055 1 95.25 82 VAL A C 1
ATOM 666 O O . VAL A 1 82 ? -1.114 18.062 8.805 1 95.25 82 VAL A O 1
ATOM 669 N N . ALA A 1 83 ? 0.602 18.5 7.402 1 92.38 83 ALA A N 1
ATOM 670 C CA . ALA A 1 83 ? 0.463 19.938 7.578 1 92.38 83 ALA A CA 1
ATOM 671 C C . ALA A 1 83 ? -0.905 20.422 7.102 1 92.38 83 ALA A C 1
ATOM 673 O O . ALA A 1 83 ? -1.55 21.234 7.77 1 92.38 83 ALA A O 1
ATOM 674 N N . LEU A 1 84 ? -1.312 19.906 6.004 1 92.44 84 LEU A N 1
ATOM 675 C CA . LEU A 1 84 ? -2.611 20.297 5.465 1 92.44 84 LEU A CA 1
ATOM 676 C C . LEU A 1 84 ? -3.74 19.797 6.363 1 92.44 84 LEU A C 1
ATOM 678 O O . LEU A 1 84 ? -4.715 20.531 6.594 1 92.44 84 LEU A O 1
ATOM 682 N N . ALA A 1 85 ? -3.625 18.609 6.898 1 94.06 85 ALA A N 1
ATOM 683 C CA . ALA A 1 85 ? -4.625 18.062 7.816 1 94.06 85 ALA A CA 1
ATOM 684 C C . ALA A 1 85 ? -4.73 18.922 9.078 1 94.06 85 ALA A C 1
ATOM 686 O O . ALA A 1 85 ? -5.836 19.203 9.547 1 94.06 85 ALA A O 1
ATOM 687 N N . GLU A 1 86 ? -3.617 19.25 9.562 1 90.75 86 GLU A N 1
ATOM 688 C CA . GLU A 1 86 ? -3.605 20.109 10.742 1 90.75 86 GLU A CA 1
ATOM 689 C C . GLU A 1 86 ? -4.238 21.469 10.438 1 90.75 86 GLU A C 1
ATOM 691 O O . GLU A 1 86 ? -4.992 22 11.258 1 90.75 86 GLU A O 1
ATOM 696 N N . GLY A 1 87 ? -3.9 22 9.297 1 87.12 87 GLY A N 1
ATOM 697 C CA . GLY A 1 87 ? -4.547 23.234 8.867 1 87.12 87 GLY A CA 1
ATOM 698 C C . GLY A 1 87 ? -6.055 23.109 8.742 1 87.12 87 GLY A C 1
ATOM 699 O O . GLY A 1 87 ? -6.793 24.016 9.133 1 87.12 87 GLY A O 1
ATOM 700 N N . PHE A 1 88 ? -6.457 22.062 8.195 1 88 88 PHE A N 1
ATOM 701 C CA . PHE A 1 88 ? -7.883 21.781 8.047 1 88 88 PHE A CA 1
ATOM 702 C C . PHE A 1 88 ? -8.578 21.797 9.406 1 88 88 PHE A C 1
ATOM 704 O O . PHE A 1 88 ? -9.648 22.391 9.555 1 88 88 PHE A O 1
ATOM 711 N N . LEU A 1 89 ? -7.973 21.125 10.398 1 86.81 89 LEU A N 1
ATOM 712 C CA . LEU A 1 89 ? -8.539 21.031 11.742 1 86.81 89 LEU A CA 1
ATOM 713 C C . LEU A 1 89 ? -8.617 22.406 12.398 1 86.81 89 LEU A C 1
ATOM 715 O O . LEU A 1 89 ? -9.578 22.703 13.109 1 86.81 89 LEU A O 1
ATOM 719 N N . LEU A 1 90 ? -7.617 23.219 12.102 1 82.75 90 LEU A N 1
ATOM 720 C CA . LEU A 1 90 ? -7.594 24.562 12.656 1 82.75 90 LEU A CA 1
ATOM 721 C C . LEU A 1 90 ? -8.695 25.422 12.031 1 82.75 90 LEU A C 1
ATOM 723 O O . LEU A 1 90 ? -9.273 26.281 12.703 1 82.75 90 LEU A O 1
ATOM 727 N N . SER A 1 91 ? -8.977 25.188 10.789 1 80.25 91 SER A N 1
ATOM 728 C CA . SER A 1 91 ? -9.984 25.984 10.086 1 80.25 91 SER A CA 1
ATOM 729 C C . SER A 1 91 ? -11.391 25.609 10.539 1 80.25 91 SER A C 1
ATOM 731 O O . SER A 1 91 ? -12.32 26.422 10.445 1 80.25 91 SER A O 1
ATOM 733 N N . GLN A 1 92 ? -11.625 24.406 10.867 1 77.31 92 GLN A N 1
ATOM 734 C CA . GLN A 1 92 ? -12.93 23.953 11.336 1 77.31 92 GLN A CA 1
ATOM 735 C C . GLN A 1 92 ? -13.219 24.484 12.742 1 77.31 92 GLN A C 1
ATOM 737 O O . GLN A 1 92 ? -14.383 24.656 13.125 1 77.31 92 GLN A O 1
ATOM 742 N N . ALA A 1 93 ? -12.234 24.578 13.5 1 62.16 93 ALA A N 1
ATOM 743 C CA . ALA A 1 93 ? -12.422 25.109 14.844 1 62.16 93 ALA A CA 1
ATOM 744 C C . ALA A 1 93 ? -12.797 26.578 14.805 1 62.16 93 ALA A C 1
ATOM 746 O O . ALA A 1 93 ? -13.555 27.062 15.656 1 62.16 93 ALA A O 1
ATOM 747 N N . ASP A 1 94 ? -12.18 27.406 13.883 1 55.41 94 ASP A N 1
ATOM 748 C CA . ASP A 1 94 ? -12.422 28.844 13.797 1 55.41 94 ASP A CA 1
ATOM 749 C C . ASP A 1 94 ? -13.781 29.141 13.172 1 55.41 94 ASP A C 1
ATOM 751 O O . ASP A 1 94 ? -14.102 30.297 12.891 1 55.41 94 ASP A O 1
ATOM 755 N N . ASP A 1 95 ? -14.586 28.422 12.609 1 51.94 95 ASP A N 1
ATOM 756 C CA . ASP A 1 95 ? -15.844 29.031 12.18 1 51.94 95 ASP A CA 1
ATOM 757 C C . ASP A 1 95 ? -16.453 29.875 13.297 1 51.94 95 ASP A C 1
ATOM 759 O O . ASP A 1 95 ? -17.516 30.484 13.109 1 51.94 95 ASP A O 1
ATOM 763 N N . ARG A 1 96 ? -16.453 29.844 14.562 1 47.84 96 ARG A N 1
ATOM 764 C CA . ARG A 1 96 ? -16.984 31.031 15.234 1 47.84 96 ARG A CA 1
ATOM 765 C C . ARG A 1 96 ? -16.031 32.219 15.086 1 47.84 96 ARG A C 1
ATOM 767 O O . ARG A 1 96 ? -16.422 33.344 15.32 1 47.84 96 ARG A O 1
ATOM 774 N N . LYS A 1 97 ? -14.562 32.406 15.43 1 45.44 97 LYS A N 1
ATOM 775 C CA . LYS A 1 97 ? -13.781 33.625 15.453 1 45.44 97 LYS A CA 1
ATOM 776 C C . LYS A 1 97 ? -13.133 33.875 14.094 1 45.44 97 LYS A C 1
ATOM 778 O O . LYS A 1 97 ? -12.773 32.938 13.383 1 45.44 97 LYS A O 1
ATOM 783 N N . PRO A 1 98 ? -13.125 35.219 13.414 1 42.03 98 PRO A N 1
ATOM 784 C CA . PRO A 1 98 ? -12.609 35.75 12.148 1 42.03 98 PRO A CA 1
ATOM 785 C C . PRO A 1 98 ? -11.211 35.25 11.828 1 42.03 98 PRO A C 1
ATOM 787 O O . PRO A 1 98 ? -10.469 34.844 12.734 1 42.03 98 PRO A O 1
ATOM 790 N N . LYS A 1 99 ? -10.508 35.281 10.523 1 40.06 99 LYS A N 1
ATOM 791 C CA . LYS A 1 99 ? -9.25 34.938 9.875 1 40.06 99 LYS A CA 1
ATOM 792 C C . LYS A 1 99 ? -8.055 35.25 10.773 1 40.06 99 LYS A C 1
ATOM 794 O O . LYS A 1 99 ? -6.922 34.875 10.461 1 40.06 99 LYS A O 1
ATOM 799 N N . MET A 1 100 ? -8 36.312 11.594 1 34.66 100 MET A N 1
ATOM 800 C CA . MET A 1 100 ? -6.961 36.969 12.367 1 34.66 100 MET A CA 1
ATOM 801 C C . MET A 1 100 ? -6.441 36.062 13.484 1 34.66 100 MET A C 1
ATOM 803 O O . MET A 1 100 ? -5.246 36.062 13.773 1 34.66 100 MET A O 1
ATOM 807 N N . GLN A 1 101 ? -7.266 35.5 14.391 1 36.22 101 GLN A N 1
ATOM 808 C CA . GLN A 1 101 ? -6.926 34.938 15.695 1 36.22 101 GLN A CA 1
ATOM 809 C C . GLN A 1 101 ? -6.176 33.625 15.547 1 36.22 101 GLN A C 1
ATOM 811 O O . GLN A 1 101 ? -5.812 33 16.547 1 36.22 101 GLN A O 1
ATOM 816 N N . VAL A 1 102 ? -6.195 32.969 14.484 1 41.22 102 VAL A N 1
ATOM 817 C CA . VAL A 1 102 ? -5.418 31.734 14.336 1 41.22 102 VAL A CA 1
ATOM 818 C C . VAL A 1 102 ? -3.936 32.031 14.539 1 41.22 102 VAL A C 1
ATOM 820 O O . VAL A 1 102 ? -3.088 31.156 14.383 1 41.22 102 VAL A O 1
ATOM 823 N N . ARG A 1 103 ? -3.48 33.219 14.57 1 39.25 103 ARG A N 1
ATOM 824 C CA . ARG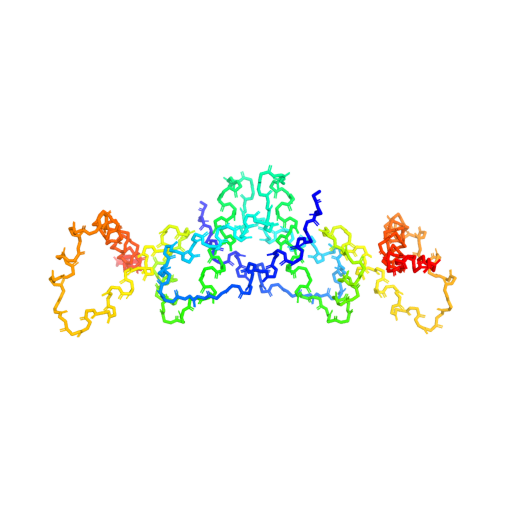 A 1 103 ? -2.17 33.75 14.906 1 39.25 103 ARG A CA 1
ATOM 825 C C . ARG A 1 103 ? -1.797 33.438 16.359 1 39.25 103 ARG A C 1
ATOM 827 O O . ARG A 1 103 ? -0.631 33.188 16.656 1 39.25 103 ARG A O 1
ATOM 834 N N . ALA A 1 104 ? -2.666 33.688 17.375 1 35.16 104 ALA A N 1
ATOM 835 C CA . ALA A 1 104 ? -2.359 33.688 18.812 1 35.16 104 ALA A CA 1
ATOM 836 C C . ALA A 1 104 ? -2.139 32.281 19.344 1 35.16 104 ALA A C 1
ATOM 838 O O . ALA A 1 104 ? -1.353 32.094 20.266 1 35.16 104 ALA A O 1
ATOM 839 N N . ALA A 1 105 ? -2.875 31.297 19.031 1 37.69 105 ALA A N 1
ATOM 840 C CA . ALA A 1 105 ? -2.709 29.969 19.594 1 37.69 105 ALA A CA 1
ATOM 841 C C . ALA A 1 105 ? -1.369 29.359 19.188 1 37.69 105 ALA A C 1
ATOM 843 O O . ALA A 1 105 ? -1.044 28.234 19.562 1 37.69 105 ALA A O 1
ATOM 844 N N . ARG A 1 106 ? -0.414 29.922 18.344 1 40.28 106 ARG A N 1
ATOM 845 C CA . ARG A 1 106 ? 0.947 29.828 17.828 1 40.28 106 ARG A CA 1
ATOM 846 C C . ARG A 1 106 ? 1.958 29.734 18.969 1 40.28 106 ARG A C 1
ATOM 848 O O . ARG A 1 106 ? 2.977 29.047 18.844 1 40.28 106 ARG A O 1
ATOM 855 N N . ALA A 1 107 ? 2.084 30.609 19.938 1 35.59 107 ALA A N 1
ATOM 856 C CA . ALA A 1 107 ? 3.145 30.938 20.875 1 35.59 107 ALA A CA 1
ATOM 857 C C . ALA A 1 107 ? 3.328 29.828 21.906 1 35.59 107 ALA A C 1
ATOM 859 O O . ALA A 1 107 ? 4.422 29.641 22.453 1 35.59 107 ALA A O 1
ATOM 860 N N . ALA A 1 108 ? 2.389 29.281 22.5 1 35.38 108 ALA A N 1
ATOM 861 C CA . ALA A 1 108 ? 2.586 28.688 23.812 1 35.38 108 ALA A CA 1
ATOM 862 C C . ALA A 1 108 ? 3.223 27.297 23.688 1 35.38 108 ALA A C 1
ATOM 864 O O . ALA A 1 108 ? 3.926 26.844 24.594 1 35.38 108 ALA A O 1
ATOM 865 N N . HIS A 1 109 ? 2.557 26.234 23.172 1 37.56 109 HIS A N 1
ATOM 866 C CA . HIS A 1 109 ? 3.111 24.906 23.438 1 37.56 109 HIS A CA 1
ATOM 867 C C . HIS A 1 109 ? 4.172 24.547 22.406 1 37.56 109 HIS A C 1
ATOM 869 O O . HIS A 1 109 ? 3.893 24.531 21.203 1 37.56 109 HIS A O 1
ATOM 875 N N . GLY A 1 110 ? 5.512 24.766 22.656 1 42.56 110 GLY A N 1
ATOM 876 C CA . GLY A 1 110 ? 6.637 24.328 21.844 1 42.56 110 GLY A CA 1
ATOM 877 C C . GLY A 1 110 ? 6.262 24.047 20.406 1 42.56 110 GLY A C 1
ATOM 878 O O . GLY A 1 110 ? 7.086 23.562 19.625 1 42.56 110 GLY A O 1
ATOM 879 N N . GLY A 1 111 ? 4.953 24.078 19.859 1 43.66 111 GLY A N 1
ATOM 880 C CA . GLY A 1 111 ? 3.871 23.969 18.891 1 43.66 111 GLY A CA 1
ATOM 881 C C . GLY A 1 111 ? 3.879 25.078 17.859 1 43.66 111 GLY A C 1
ATOM 882 O O . GLY A 1 111 ? 3.014 25.125 16.984 1 43.66 111 GLY A O 1
ATOM 883 N N . SER A 1 112 ? 4.461 26.219 18.062 1 48.81 112 SER A N 1
ATOM 884 C CA . SER A 1 112 ? 4.371 27.406 17.234 1 48.81 112 SER A CA 1
ATOM 885 C C . SER A 1 112 ? 5.012 27.172 15.859 1 48.81 112 SER A C 1
ATOM 887 O O . SER A 1 112 ? 4.449 27.562 14.836 1 48.81 112 SER A O 1
ATOM 889 N N . TRP A 1 113 ? 6.23 26.672 16.016 1 53.38 113 TRP A N 1
ATOM 890 C CA . TRP A 1 113 ? 6.949 26.422 14.766 1 53.38 113 TRP A CA 1
ATOM 891 C C . TRP A 1 113 ? 6.172 25.469 13.875 1 53.38 113 TRP A C 1
ATOM 893 O O . TRP A 1 113 ? 6.137 25.641 12.648 1 53.38 113 TRP A O 1
ATOM 903 N N . SER A 1 114 ? 5.438 24.641 14.555 1 62.56 114 SER A N 1
ATOM 904 C CA . SER A 1 114 ? 4.684 23.672 13.773 1 62.56 114 SER A CA 1
ATOM 905 C C . SER A 1 114 ? 3.506 24.312 13.055 1 62.56 114 SER A C 1
ATOM 907 O O . SER A 1 114 ? 3.254 24.031 11.883 1 62.56 114 SER A O 1
ATOM 909 N N . ALA A 1 115 ? 3.016 25.297 13.789 1 64.69 115 ALA A N 1
ATOM 910 C CA . ALA A 1 115 ? 1.843 25.938 13.195 1 64.69 115 ALA A CA 1
ATOM 911 C C . ALA A 1 115 ? 2.24 26.859 12.047 1 64.69 115 ALA A C 1
ATOM 913 O O . ALA A 1 115 ? 1.558 26.906 11.023 1 64.69 115 ALA A O 1
ATOM 914 N N . PHE A 1 116 ? 3.355 27.641 12.281 1 67.69 116 PHE A N 1
ATOM 915 C CA . PHE A 1 116 ? 3.852 28.5 11.219 1 67.69 116 PHE A CA 1
ATOM 916 C C . PHE A 1 116 ? 4.207 27.672 9.984 1 67.69 116 PHE A C 1
ATOM 918 O O . PHE A 1 116 ? 3.844 28.047 8.859 1 67.69 116 PHE A O 1
ATOM 925 N N . LEU A 1 117 ? 4.867 26.641 10.203 1 73.69 117 LEU A N 1
ATOM 926 C CA . LEU A 1 117 ? 5.262 25.766 9.094 1 73.69 117 LEU A CA 1
ATOM 927 C C . LEU A 1 117 ? 4.039 25.188 8.391 1 73.69 117 LEU A C 1
ATOM 929 O O . LEU A 1 117 ? 4.012 25.109 7.16 1 73.69 117 LEU A O 1
ATOM 933 N N . VAL A 1 118 ? 3.107 24.938 9.227 1 77.25 118 VAL A N 1
ATOM 934 C CA . VAL A 1 118 ? 1.861 24.422 8.664 1 77.25 118 VAL A CA 1
ATOM 935 C C . VAL A 1 118 ? 1.206 25.484 7.789 1 77.25 118 VAL A C 1
ATOM 937 O O . VAL A 1 118 ? 0.781 25.188 6.668 1 77.25 118 VAL A O 1
ATOM 940 N N . GLU A 1 119 ? 1.227 26.703 8.242 1 77.75 119 GLU A N 1
ATOM 941 C CA . GLU A 1 119 ? 0.606 27.797 7.492 1 77.75 119 GLU A CA 1
ATOM 942 C C . GLU A 1 119 ? 1.345 28.062 6.184 1 77.75 119 GLU A C 1
ATOM 944 O O . GLU A 1 119 ? 0.719 28.297 5.148 1 77.75 119 GLU A O 1
ATOM 949 N N . GLU A 1 120 ? 2.6 27.984 6.273 1 80.44 120 GLU A N 1
ATOM 950 C CA . GLU A 1 120 ? 3.408 28.203 5.078 1 80.44 120 GLU A CA 1
ATOM 951 C C . GLU A 1 120 ? 3.164 27.109 4.043 1 80.44 120 GLU A C 1
ATOM 953 O O . GLU A 1 120 ? 3.066 27.391 2.846 1 80.44 120 GLU A O 1
ATOM 958 N N . ILE A 1 121 ? 3.047 25.953 4.602 1 77.38 121 ILE A N 1
ATOM 959 C CA . ILE A 1 121 ? 2.82 24.828 3.707 1 77.38 121 ILE A CA 1
ATOM 960 C C . ILE A 1 121 ? 1.437 24.938 3.074 1 77.38 121 ILE A C 1
ATOM 962 O O . ILE A 1 121 ? 1.285 24.766 1.862 1 77.38 121 ILE A O 1
ATOM 966 N N . VAL A 1 122 ? 0.501 25.234 3.816 1 80.94 122 VAL A N 1
ATOM 967 C CA . VAL A 1 122 ? -0.873 25.359 3.338 1 80.94 122 VAL A CA 1
ATOM 968 C C . VAL A 1 122 ? -0.961 26.469 2.295 1 80.94 122 VAL A C 1
ATOM 970 O O . VAL A 1 122 ? -1.551 26.281 1.229 1 80.94 122 VAL A O 1
ATOM 973 N N . ARG A 1 123 ? -0.375 27.625 2.604 1 80.69 123 ARG A N 1
ATOM 974 C CA . ARG A 1 123 ? -0.376 28.766 1.688 1 80.69 123 ARG A CA 1
ATOM 975 C C . ARG A 1 123 ? 0.32 28.406 0.377 1 80.69 123 ARG A C 1
ATOM 977 O O . ARG A 1 123 ? -0.177 28.734 -0.703 1 80.69 123 ARG A O 1
ATOM 984 N N . SER A 1 124 ? 1.433 27.75 0.533 1 81.62 124 SER A N 1
ATOM 985 C CA . SER A 1 124 ? 2.221 27.422 -0.649 1 81.62 124 SER A CA 1
ATOM 986 C C . SER A 1 124 ? 1.511 26.375 -1.509 1 81.62 124 SER A C 1
ATOM 988 O O . SER A 1 124 ? 1.549 26.453 -2.738 1 81.62 124 SER A O 1
ATOM 990 N N . LEU A 1 125 ? 0.848 25.406 -0.914 1 79.44 125 LEU A N 1
ATOM 991 C CA . LEU A 1 125 ? 0.233 24.312 -1.655 1 79.44 125 LEU A CA 1
ATOM 992 C C . LEU A 1 125 ? -1.162 24.703 -2.137 1 79.44 125 LEU A C 1
ATOM 994 O O . LEU A 1 125 ? -1.513 24.453 -3.293 1 79.44 125 LEU A O 1
ATOM 998 N N . CYS A 1 126 ? -1.912 25.219 -1.274 1 75.75 126 CYS A N 1
ATOM 999 C CA . CYS A 1 126 ? -3.297 25.531 -1.621 1 75.75 126 CYS A CA 1
ATOM 1000 C C . CYS A 1 126 ? -3.377 26.734 -2.541 1 75.75 126 CYS A C 1
ATOM 1002 O O . CYS A 1 126 ? -4.273 26.828 -3.383 1 75.75 126 CYS A O 1
ATOM 1004 N N . CYS A 1 127 ? -2.521 27.688 -2.385 1 69.44 127 CYS A N 1
ATOM 1005 C CA . CYS A 1 127 ? -2.518 28.859 -3.25 1 69.44 127 CYS A CA 1
ATOM 1006 C C . CYS A 1 127 ? -1.968 28.516 -4.629 1 69.44 127 CYS A C 1
ATOM 1008 O O . CYS A 1 127 ? -2.363 29.125 -5.629 1 69.44 127 CYS A O 1
ATOM 1010 N N . ARG A 1 128 ? -0.964 27.766 -4.672 1 60.03 128 ARG A N 1
ATOM 1011 C CA . ARG A 1 128 ? -0.392 27.406 -5.969 1 60.03 128 ARG A CA 1
ATOM 1012 C C . ARG A 1 128 ? -1.466 26.891 -6.918 1 60.03 128 ARG A C 1
ATOM 1014 O O . ARG A 1 128 ? -1.403 27.141 -8.125 1 60.03 128 ARG A O 1
ATOM 1021 N N . ARG A 1 129 ? -2.346 26.031 -6.406 1 57.69 129 ARG A N 1
ATOM 1022 C CA . ARG A 1 129 ? -3.307 25.469 -7.348 1 57.69 129 ARG A CA 1
ATOM 1023 C C . ARG A 1 129 ? -4.324 26.516 -7.789 1 57.69 129 ARG A C 1
ATOM 1025 O O . ARG A 1 129 ? -5.008 26.344 -8.797 1 57.69 129 ARG A O 1
ATOM 1032 N N . SER A 1 130 ? -4.633 27.547 -6.977 1 53.47 130 SER A N 1
ATOM 1033 C CA . SER A 1 130 ? -5.484 28.578 -7.555 1 53.47 130 SER A CA 1
ATOM 1034 C C . SER A 1 130 ? -4.84 29.203 -8.789 1 53.47 130 SER A C 1
ATOM 1036 O O . SER A 1 130 ? -5.535 29.594 -9.727 1 53.47 130 SER A O 1
ATOM 1038 N N . SER A 1 131 ? -3.557 29.391 -8.797 1 50.09 131 SER A N 1
ATOM 1039 C CA . SER A 1 131 ? -2.988 30.125 -9.922 1 50.09 131 SER A CA 1
ATOM 1040 C C . SER A 1 131 ? -2.785 29.234 -11.133 1 50.09 131 SER A C 1
ATOM 1042 O O . SER A 1 131 ? -2.594 29.719 -12.25 1 50.09 131 SER A O 1
ATOM 1044 N N . SER A 1 132 ? -2.473 28.047 -10.922 1 47.75 132 SER A N 1
ATOM 1045 C CA . SER A 1 132 ? -2.033 27.344 -12.117 1 47.75 132 SER A CA 1
ATOM 1046 C C . SER A 1 132 ? -3.197 27.109 -13.078 1 47.75 132 SER A C 1
ATOM 1048 O O . SER A 1 132 ? -3.027 26.469 -14.117 1 47.75 132 SER A O 1
ATOM 1050 N N . GLY A 1 133 ? -4.41 27.203 -12.625 1 41.97 133 GLY A N 1
ATOM 1051 C CA . GLY A 1 133 ? -5.461 27.125 -13.633 1 41.97 133 GLY A CA 1
ATOM 1052 C C . GLY A 1 133 ? -5.438 28.297 -14.602 1 41.97 133 GLY A C 1
ATOM 1053 O O . GLY A 1 133 ? -6.352 28.453 -15.414 1 41.97 133 GLY A O 1
ATOM 1054 N N . SER A 1 134 ? -4.871 29.359 -14.211 1 41.91 134 SER A N 1
ATOM 1055 C CA . SER A 1 134 ? -5.094 30.469 -15.133 1 41.91 134 SER A CA 1
ATOM 1056 C C . SER A 1 134 ? -4.25 30.328 -16.391 1 41.91 134 SER A C 1
ATOM 1058 O O . SER A 1 134 ? -3.029 30.5 -16.359 1 41.91 134 SER A O 1
ATOM 1060 N N . LEU A 1 135 ? -4.348 29.172 -17.094 1 44.12 135 LEU A N 1
ATOM 1061 C CA . LEU A 1 135 ? -3.814 29.328 -18.438 1 44.12 135 LEU A CA 1
ATOM 1062 C C . LEU A 1 135 ? -4.27 30.641 -19.062 1 44.12 135 LEU A C 1
ATOM 1064 O O . LEU A 1 135 ? -5.445 31.016 -18.969 1 44.12 135 LEU A O 1
ATOM 1068 N N . PRO A 1 136 ? -3.305 31.531 -19.234 1 42.84 136 PRO A N 1
ATOM 1069 C CA . PRO A 1 136 ? -3.523 32.812 -19.891 1 42.84 136 PRO A CA 1
ATOM 1070 C C . PRO A 1 136 ? -4.172 32.688 -21.266 1 42.84 136 PRO A C 1
ATOM 1072 O O . PRO A 1 136 ? -3.766 31.828 -22.062 1 42.84 136 PRO A O 1
ATOM 1075 N N . SER A 1 137 ? -5.488 32.688 -21.359 1 40.06 137 SER A N 1
ATOM 1076 C CA . SER A 1 137 ? -6.203 32.906 -22.609 1 40.06 137 SER A CA 1
ATOM 1077 C C . SER A 1 137 ? -5.574 34.031 -23.438 1 40.06 137 SER A C 1
ATOM 1079 O O . SER A 1 137 ? -5.664 35.188 -23.062 1 40.06 137 SER A O 1
ATOM 1081 N N . THR A 1 138 ? -4.277 33.875 -23.891 1 35.19 138 THR A N 1
ATOM 1082 C CA . THR A 1 138 ? -3.797 34.844 -24.891 1 35.19 138 THR A CA 1
ATOM 1083 C C . THR A 1 138 ? -4.789 34.969 -26.047 1 35.19 138 THR A C 1
ATOM 1085 O O . THR A 1 138 ? -5.07 34 -26.734 1 35.19 138 THR A O 1
ATOM 1088 N N . ARG A 1 139 ? -5.637 36 -25.938 1 33.31 139 ARG A N 1
ATOM 1089 C CA . ARG A 1 139 ? -6.441 36.625 -26.969 1 33.31 139 ARG A CA 1
ATOM 1090 C C . ARG A 1 139 ? -5.582 37 -28.172 1 33.31 139 ARG A C 1
ATOM 1092 O O . ARG A 1 139 ? -4.797 37.938 -28.109 1 33.31 139 ARG A O 1
ATOM 1099 N N . ILE A 1 140 ? -4.918 35.875 -28.797 1 27.11 140 ILE A N 1
ATOM 1100 C CA . ILE A 1 140 ? -4.629 36.281 -30.156 1 27.11 140 ILE A CA 1
ATOM 1101 C C . ILE A 1 140 ? -5.918 36.281 -30.984 1 27.11 140 ILE A C 1
ATOM 1103 O O . ILE A 1 140 ? -6.734 35.375 -30.875 1 27.11 140 ILE A O 1
ATOM 1107 N N . CYS B 1 1 ? 13.336 -15.086 17.062 1 32.84 1 CYS B N 1
ATOM 1108 C CA . CYS B 1 1 ? 12.539 -13.945 16.625 1 32.84 1 CYS B CA 1
ATOM 1109 C C . CYS B 1 1 ? 11.438 -14.383 15.672 1 32.84 1 CYS B C 1
ATOM 1111 O O . CYS B 1 1 ? 11.719 -14.938 14.609 1 32.84 1 CYS B O 1
ATOM 1113 N N . GLU B 1 2 ? 10.453 -14.852 16.188 1 45.44 2 GLU B N 1
ATOM 1114 C CA . GLU B 1 2 ? 9.383 -15.336 15.32 1 45.44 2 GLU B CA 1
ATOM 1115 C C . GLU B 1 2 ? 9.117 -14.352 14.18 1 45.44 2 GLU B C 1
ATOM 1117 O O . GLU B 1 2 ? 9.016 -13.148 14.406 1 45.44 2 GLU B O 1
ATOM 1122 N N . LYS B 1 3 ? 9.766 -14.57 13.172 1 54.94 3 LYS B N 1
ATOM 1123 C CA . LYS B 1 3 ? 9.539 -13.766 11.977 1 54.94 3 LYS B CA 1
ATOM 1124 C C . LYS B 1 3 ? 8.062 -13.414 11.82 1 54.94 3 LYS B C 1
ATOM 1126 O O . LYS B 1 3 ? 7.219 -14.305 11.695 1 54.94 3 LYS B O 1
ATOM 1131 N N . GLY B 1 4 ? 7.633 -12.406 12.508 1 60.62 4 GLY B N 1
ATOM 1132 C CA . GLY B 1 4 ?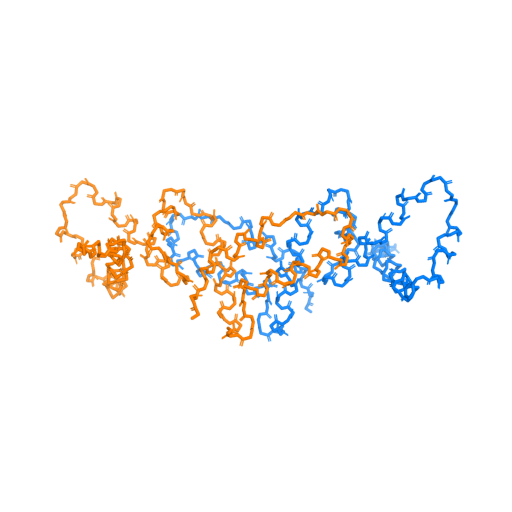 6.25 -11.984 12.367 1 60.62 4 GLY B CA 1
ATOM 1133 C C . GLY B 1 4 ? 5.746 -12.055 10.938 1 60.62 4 GLY B C 1
ATOM 1134 O O . GLY B 1 4 ? 6.504 -11.82 9.992 1 60.62 4 GLY B O 1
ATOM 1135 N N . ASN B 1 5 ? 4.645 -12.734 10.773 1 83.69 5 ASN B N 1
ATOM 1136 C CA . ASN B 1 5 ? 3.986 -12.891 9.484 1 83.69 5 ASN B CA 1
ATOM 1137 C C . ASN B 1 5 ? 3.686 -11.547 8.836 1 83.69 5 ASN B C 1
ATOM 1139 O O . ASN B 1 5 ? 2.986 -10.711 9.414 1 83.69 5 ASN B O 1
ATOM 1143 N N . SER B 1 6 ? 4.426 -11.25 7.766 1 92.31 6 SER B N 1
ATOM 1144 C CA . SER B 1 6 ? 4.234 -10 7.027 1 92.31 6 SER B CA 1
ATOM 1145 C C . SER B 1 6 ? 2.752 -9.719 6.797 1 92.31 6 SER B C 1
ATOM 1147 O O . SER B 1 6 ? 2.336 -8.562 6.75 1 92.31 6 SER B O 1
ATOM 1149 N N . TYR B 1 7 ? 2.035 -10.773 6.73 1 92.88 7 TYR B N 1
ATOM 1150 C CA . TYR B 1 7 ? 0.598 -10.633 6.531 1 92.88 7 TYR B CA 1
ATOM 1151 C C . TYR B 1 7 ? -0.053 -9.953 7.73 1 92.88 7 TYR B C 1
ATOM 1153 O O . TYR B 1 7 ? -0.868 -9.047 7.574 1 92.88 7 TYR B O 1
ATOM 1161 N N . VAL B 1 8 ? 0.263 -10.422 8.836 1 94.38 8 VAL B N 1
ATOM 1162 C CA . VAL B 1 8 ? -0.322 -9.883 10.062 1 94.38 8 VAL B CA 1
ATOM 1163 C C . VAL B 1 8 ? 0.092 -8.43 10.234 1 94.38 8 VAL B C 1
ATOM 1165 O O . VAL B 1 8 ? -0.733 -7.578 10.578 1 94.38 8 VAL B O 1
ATOM 1168 N N . GLN B 1 9 ? 1.323 -8.125 10.008 1 96.88 9 GLN B N 1
ATOM 1169 C CA . GLN B 1 9 ? 1.833 -6.762 10.117 1 96.88 9 GLN B CA 1
ATOM 1170 C C . GLN B 1 9 ? 1.153 -5.836 9.117 1 96.88 9 GLN B C 1
ATOM 1172 O O . GLN B 1 9 ? 0.815 -4.695 9.445 1 96.88 9 GLN B O 1
ATOM 1177 N N . ARG B 1 10 ? 0.953 -6.332 7.91 1 97.88 10 ARG B N 1
ATOM 1178 C CA . ARG B 1 10 ? 0.229 -5.566 6.898 1 97.88 10 ARG B CA 1
ATOM 1179 C C . ARG B 1 10 ? -1.196 -5.273 7.352 1 97.88 10 ARG B C 1
ATOM 1181 O O . ARG B 1 10 ? -1.695 -4.16 7.164 1 97.88 10 ARG B O 1
ATOM 1188 N N . GLN B 1 11 ? -1.852 -6.254 7.918 1 96.38 11 GLN B N 1
ATOM 1189 C CA . GLN B 1 11 ? -3.219 -6.074 8.398 1 96.38 11 GLN B CA 1
ATOM 1190 C C . GLN B 1 11 ? -3.291 -4.988 9.461 1 96.38 11 GLN B C 1
ATOM 1192 O O . GLN B 1 11 ? -4.223 -4.18 9.477 1 96.38 11 GLN B O 1
ATOM 1197 N N . HIS B 1 12 ? -2.301 -4.984 10.359 1 97.38 12 HIS B N 1
ATOM 1198 C CA . HIS B 1 12 ? -2.248 -3.941 11.375 1 97.38 12 HIS B CA 1
ATOM 1199 C C . HIS B 1 12 ? -2.131 -2.559 10.742 1 97.38 12 HIS B C 1
ATOM 1201 O O . HIS B 1 12 ? -2.787 -1.612 11.18 1 97.38 12 HIS B O 1
ATOM 1207 N N . PHE B 1 13 ? -1.296 -2.486 9.75 1 98.19 13 PHE B N 1
ATOM 1208 C CA . PHE B 1 13 ? -1.07 -1.229 9.047 1 98.19 13 PHE B CA 1
ATOM 1209 C C . PHE B 1 13 ? -2.33 -0.786 8.312 1 98.19 13 PHE B C 1
ATOM 1211 O O . PHE B 1 13 ? -2.738 0.373 8.414 1 98.19 13 PHE B O 1
ATOM 1218 N N . ARG B 1 14 ? -2.98 -1.705 7.652 1 98 14 ARG B N 1
ATOM 1219 C CA . ARG B 1 14 ? -4.121 -1.368 6.805 1 98 14 ARG B CA 1
ATOM 1220 C C . ARG B 1 14 ? -5.387 -1.196 7.637 1 98 14 ARG B C 1
ATOM 1222 O O . ARG B 1 14 ? -6.301 -0.468 7.242 1 98 14 ARG B O 1
ATOM 1229 N N . GLN B 1 15 ? -5.512 -1.814 8.75 1 97.19 15 GLN B N 1
ATOM 1230 C CA . GLN B 1 15 ? -6.711 -1.749 9.57 1 97.19 15 GLN B CA 1
ATOM 1231 C C . GLN B 1 15 ? -6.641 -0.582 10.555 1 97.19 15 GLN B C 1
ATOM 1233 O O . GLN B 1 15 ? -7.613 -0.3 11.258 1 97.19 15 GLN B O 1
ATOM 1238 N N . PHE B 1 16 ? -5.539 0.086 10.57 1 97.19 16 PHE B N 1
ATOM 1239 C CA . PHE B 1 16 ? -5.395 1.254 11.43 1 97.19 16 PHE B CA 1
ATOM 1240 C C . PHE B 1 16 ? -6.473 2.287 11.125 1 97.19 16 PHE B C 1
ATOM 1242 O O . PHE B 1 16 ? -6.82 2.504 9.961 1 97.19 16 PHE B O 1
ATOM 1249 N N . ARG B 1 17 ? -6.965 2.949 12.18 1 94.5 17 ARG B N 1
ATOM 1250 C CA . ARG B 1 17 ? -8.031 3.93 12.016 1 94.5 17 ARG B CA 1
ATOM 1251 C C . ARG B 1 17 ? -7.598 5.305 12.516 1 94.5 17 ARG B C 1
ATOM 1253 O O . ARG B 1 17 ? -6.777 5.406 13.422 1 94.5 17 ARG B O 1
ATOM 1260 N N . TYR B 1 18 ? -8.219 6.215 11.969 1 92.81 18 TYR B N 1
ATOM 1261 C CA . TYR B 1 18 ? -7.961 7.594 12.359 1 92.81 18 TYR B CA 1
ATOM 1262 C C . TYR B 1 18 ? -8.625 7.91 13.695 1 92.81 18 TYR B C 1
ATOM 1264 O O . TYR B 1 18 ? -9.797 7.594 13.906 1 92.81 18 TYR B O 1
ATOM 1272 N N . ARG B 1 19 ? -7.871 8.523 14.531 1 86.56 19 ARG B N 1
ATOM 1273 C CA . ARG B 1 19 ? -8.391 9.055 15.781 1 86.56 19 ARG B CA 1
ATOM 1274 C C . ARG B 1 19 ? -8.086 10.547 15.914 1 86.56 19 ARG B C 1
ATOM 1276 O O . ARG B 1 19 ? -6.918 10.945 15.953 1 86.56 19 ARG B O 1
ATOM 1283 N N . LYS B 1 20 ? -9.094 11.297 16.172 1 79.44 20 LYS B N 1
ATOM 1284 C CA . LYS B 1 20 ? -8.953 12.75 16.203 1 79.44 20 LYS B CA 1
ATOM 1285 C C . LYS B 1 20 ? -8.023 13.188 17.328 1 79.44 20 LYS B C 1
ATOM 1287 O O . LYS B 1 20 ? -7.223 14.109 17.156 1 79.44 20 LYS B O 1
ATOM 1292 N N . CYS B 1 21 ? -8.102 12.477 18.453 1 83.19 21 CYS B N 1
ATOM 1293 C CA . CYS B 1 21 ? -7.348 12.867 19.625 1 83.19 21 CYS B CA 1
ATOM 1294 C C . CYS B 1 21 ? -5.852 12.68 19.406 1 83.19 21 CYS B C 1
ATOM 1296 O O . CYS B 1 21 ? -5.035 13.344 20.047 1 83.19 21 CYS B O 1
ATOM 1298 N N . ALA B 1 22 ? -5.438 11.898 18.453 1 86.94 22 ALA B N 1
ATOM 1299 C CA . ALA B 1 22 ? -4.027 11.672 18.141 1 86.94 22 ALA B CA 1
ATOM 1300 C C . ALA B 1 22 ? -3.467 12.789 17.266 1 86.94 22 ALA B C 1
ATOM 1302 O O . ALA B 1 22 ? -2.268 13.07 17.312 1 86.94 22 ALA B O 1
ATOM 1303 N N . GLY B 1 23 ? -4.398 13.477 16.547 1 91.12 23 GLY B N 1
ATOM 1304 C CA . GLY B 1 23 ? -3.969 14.477 15.586 1 91.12 23 GLY B CA 1
ATOM 1305 C C . GLY B 1 23 ? -3.268 13.883 14.383 1 91.12 23 GLY B C 1
ATOM 1306 O O . GLY B 1 23 ? -2.822 12.734 14.422 1 91.12 23 GLY B O 1
ATOM 1307 N N . PRO B 1 24 ? -3.172 14.625 13.398 1 93.88 24 PRO B N 1
ATOM 1308 C CA . PRO B 1 24 ? -2.58 14.141 12.148 1 93.88 24 PRO B CA 1
ATOM 1309 C C . PRO B 1 24 ? -1.125 13.703 12.32 1 93.88 24 PRO B C 1
ATOM 1311 O O . PRO B 1 24 ? -0.71 12.688 11.758 1 93.88 24 PRO B O 1
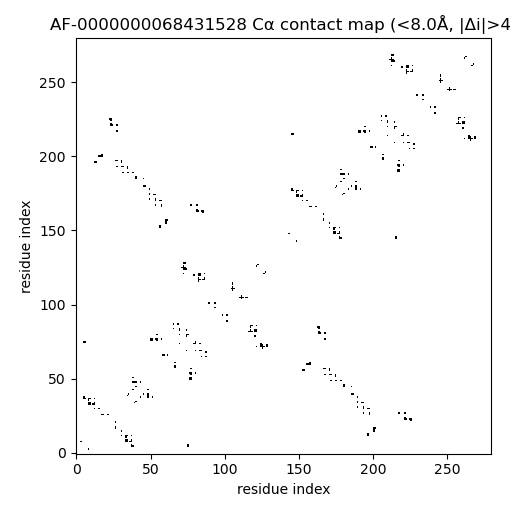ATOM 1314 N N . ARG B 1 25 ? -0.335 14.43 13.047 1 93.88 25 ARG B N 1
ATOM 1315 C CA . ARG B 1 25 ? 1.062 14.078 13.266 1 93.88 25 ARG B CA 1
ATOM 1316 C C . ARG B 1 25 ? 1.18 12.781 14.062 1 93.88 25 ARG B C 1
ATOM 1318 O O . ARG B 1 25 ? 2.043 11.945 13.781 1 93.88 25 ARG B O 1
ATOM 1325 N N . GLY B 1 26 ? 0.375 12.719 15.055 1 96 26 GLY B N 1
ATOM 1326 C CA . GLY B 1 26 ? 0.339 11.477 15.812 1 96 26 GLY B CA 1
ATOM 1327 C C . GLY B 1 26 ? -0.071 10.273 14.977 1 96 26 GLY B C 1
ATOM 1328 O O . GLY B 1 26 ? 0.52 9.203 15.094 1 96 26 GLY B O 1
ATOM 1329 N N . VAL B 1 27 ? -1.083 10.453 14.203 1 96.44 27 VAL B N 1
ATOM 1330 C CA . VAL B 1 27 ? -1.551 9.406 13.297 1 96.44 27 VAL B CA 1
ATOM 1331 C C . VAL B 1 27 ? -0.426 9.008 12.344 1 96.44 27 VAL B C 1
ATOM 1333 O O . VAL B 1 27 ? -0.166 7.816 12.148 1 96.44 27 VAL B O 1
ATOM 1336 N N . TYR B 1 28 ? 0.206 9.93 11.836 1 96.81 28 TYR B N 1
ATOM 1337 C CA . TYR B 1 28 ? 1.337 9.6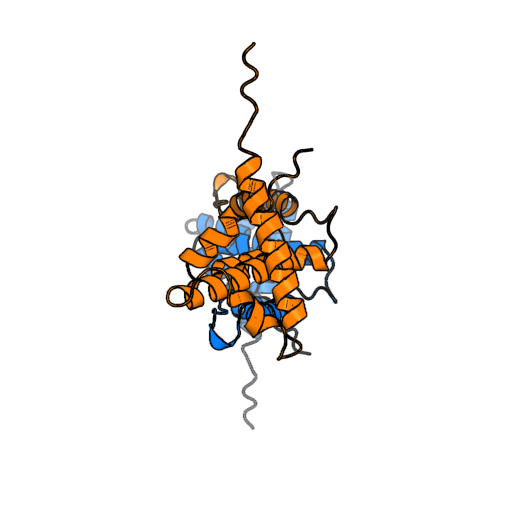48 10.953 1 96.81 28 TYR B CA 1
ATOM 1338 C C . TYR B 1 28 ? 2.389 8.812 11.68 1 96.81 28 TYR B C 1
ATOM 1340 O O . TYR B 1 28 ? 2.916 7.852 11.117 1 96.81 28 TYR B O 1
ATOM 1348 N N . SER B 1 29 ? 2.754 9.211 12.812 1 97.44 29 SER B N 1
ATOM 1349 C CA . SER B 1 29 ? 3.773 8.5 13.586 1 97.44 29 SER B CA 1
ATOM 1350 C C . SER B 1 29 ? 3.396 7.039 13.789 1 97.44 29 SER B C 1
ATOM 1352 O O . SER B 1 29 ? 4.238 6.148 13.656 1 97.44 29 SER B O 1
ATOM 1354 N N . GLN B 1 30 ? 2.18 6.844 14.102 1 97.25 30 GLN B N 1
ATOM 1355 C CA . GLN B 1 30 ? 1.707 5.48 14.297 1 97.25 30 GLN B CA 1
ATOM 1356 C C . GLN B 1 30 ? 1.727 4.695 12.992 1 97.25 30 GLN B C 1
ATOM 1358 O O . GLN B 1 30 ? 2.166 3.543 12.961 1 97.25 30 GLN B O 1
ATOM 1363 N N . LEU B 1 31 ? 1.255 5.305 11.938 1 98.19 31 LEU B N 1
ATOM 1364 C CA . LEU B 1 31 ? 1.279 4.652 10.641 1 98.19 31 LEU B CA 1
ATOM 1365 C C . LEU B 1 31 ? 2.709 4.332 10.219 1 98.19 31 LEU B C 1
ATOM 1367 O O . LEU B 1 31 ? 2.969 3.279 9.633 1 98.19 31 LEU B O 1
ATOM 1371 N N . HIS B 1 32 ? 3.572 5.25 10.477 1 98.38 32 HIS B N 1
ATOM 1372 C CA . HIS B 1 32 ? 4.98 5.035 10.156 1 98.38 32 HIS B CA 1
ATOM 1373 C C . HIS B 1 32 ? 5.52 3.803 10.875 1 98.38 32 HIS B C 1
ATOM 1375 O O . HIS B 1 32 ? 6.207 2.977 10.273 1 98.38 32 HIS B O 1
ATOM 1381 N N . ASP B 1 33 ? 5.238 3.725 12.102 1 98.31 33 ASP B N 1
ATOM 1382 C CA . ASP B 1 33 ? 5.688 2.58 12.883 1 98.31 33 ASP B CA 1
ATOM 1383 C C . ASP B 1 33 ? 5.117 1.275 12.336 1 98.31 33 ASP B C 1
ATOM 1385 O O . ASP B 1 33 ? 5.844 0.294 12.164 1 98.31 33 ASP B O 1
ATOM 1389 N N . LEU B 1 34 ? 3.873 1.284 12.078 1 97.81 34 LEU B N 1
ATOM 1390 C CA . LEU B 1 34 ? 3.207 0.091 11.57 1 97.81 34 LEU B CA 1
ATOM 1391 C C . LEU B 1 34 ? 3.738 -0.279 10.188 1 97.81 34 LEU B C 1
ATOM 1393 O O . LEU B 1 34 ? 3.939 -1.459 9.891 1 97.81 34 LEU B O 1
ATOM 1397 N N . CYS B 1 35 ? 3.881 0.724 9.352 1 98.69 35 CYS B N 1
ATOM 1398 C CA . CYS B 1 35 ? 4.438 0.479 8.031 1 98.69 35 CYS B CA 1
ATOM 1399 C C . CYS B 1 35 ? 5.832 -0.127 8.125 1 98.69 35 CYS B C 1
ATOM 1401 O O . CYS B 1 35 ? 6.168 -1.049 7.379 1 98.69 35 CYS B O 1
ATOM 1403 N N . CYS B 1 36 ? 6.641 0.325 9.031 1 98.44 36 CYS B N 1
ATOM 1404 C CA . CYS B 1 36 ? 7.988 -0.196 9.242 1 98.44 36 CYS B CA 1
ATOM 1405 C C . CYS B 1 36 ? 7.945 -1.654 9.68 1 98.44 36 CYS B C 1
ATOM 1407 O O . CYS B 1 36 ? 8.82 -2.443 9.312 1 98.44 36 CYS B O 1
ATOM 1409 N N . GLN B 1 37 ? 7.027 -2.004 10.445 1 97.5 37 GLN B N 1
ATOM 1410 C CA . GLN B 1 37 ? 6.871 -3.393 10.867 1 97.5 37 GLN B CA 1
ATOM 1411 C C . GLN B 1 37 ? 6.484 -4.285 9.695 1 97.5 37 GLN B C 1
ATOM 1413 O O . GLN B 1 37 ? 6.891 -5.445 9.625 1 97.5 37 GLN B O 1
ATOM 1418 N N . TRP B 1 38 ? 5.742 -3.684 8.766 1 98.25 38 TRP B N 1
ATOM 1419 C CA . TRP B 1 38 ? 5.281 -4.434 7.602 1 98.25 38 TRP B CA 1
ATOM 1420 C C . TRP B 1 38 ? 6.383 -4.535 6.551 1 98.25 38 TRP B C 1
ATOM 1422 O O . TRP B 1 38 ? 6.781 -5.637 6.164 1 98.25 38 TRP B O 1
ATOM 1432 N N . LEU B 1 39 ? 6.938 -3.42 6.203 1 98.31 39 LEU B N 1
ATOM 1433 C CA . LEU B 1 39 ? 7.836 -3.369 5.059 1 98.31 39 LEU B CA 1
ATOM 1434 C C . LEU B 1 39 ? 9.281 -3.566 5.492 1 98.31 39 LEU B C 1
ATOM 1436 O O . LEU B 1 39 ? 10.148 -3.873 4.668 1 98.31 39 LEU B O 1
ATOM 1440 N N . LYS B 1 40 ? 9.609 -3.363 6.684 1 97.69 40 LYS B N 1
ATOM 1441 C CA . LYS B 1 40 ? 10.906 -3.625 7.301 1 97.69 40 LYS B CA 1
ATOM 1442 C C . LYS B 1 40 ? 12.047 -3.08 6.441 1 97.69 40 LYS B C 1
ATOM 1444 O O . LYS B 1 40 ? 12.953 -3.822 6.062 1 97.69 40 LYS B O 1
ATOM 1449 N N . PRO B 1 41 ? 12.094 -1.749 6.309 1 97.94 41 PRO B N 1
ATOM 1450 C CA . PRO B 1 41 ? 13.109 -1.149 5.438 1 97.94 41 PRO B CA 1
ATOM 1451 C C . PRO B 1 41 ? 14.531 -1.414 5.918 1 97.94 41 PRO B C 1
ATOM 1453 O O . PRO B 1 41 ? 15.469 -1.392 5.121 1 97.94 41 PRO B O 1
ATOM 1456 N N . GLY B 1 42 ? 14.703 -1.645 7.188 1 97.62 42 GLY B N 1
ATOM 1457 C CA . GLY B 1 42 ? 16.031 -1.959 7.711 1 97.62 42 GLY B CA 1
ATOM 1458 C C . GLY B 1 42 ? 16.516 -3.334 7.297 1 97.62 42 GLY B C 1
ATOM 1459 O O . GLY B 1 42 ? 17.719 -3.605 7.34 1 97.62 42 GLY B O 1
ATOM 1460 N N . GLN B 1 43 ? 15.773 -4.242 6.891 1 97 43 GLN B N 1
ATOM 1461 C CA . GLN B 1 43 ? 16.094 -5.629 6.578 1 97 43 GLN B CA 1
ATOM 1462 C C . GLN B 1 43 ? 15.898 -5.914 5.09 1 97 43 GLN B C 1
ATOM 1464 O O . GLN B 1 43 ? 16.594 -6.754 4.516 1 97 43 GLN B O 1
ATOM 1469 N N . HIS B 1 44 ? 14.992 -5.203 4.477 1 97.81 44 HIS B N 1
ATOM 1470 C CA . HIS B 1 44 ? 14.609 -5.492 3.102 1 97.81 44 HIS B CA 1
ATOM 1471 C C . HIS B 1 44 ? 15.242 -4.5 2.133 1 97.81 44 HIS B C 1
ATOM 1473 O O . HIS B 1 44 ? 15.484 -3.346 2.488 1 97.81 44 HIS B O 1
ATOM 1479 N N . THR B 1 45 ? 15.5 -5.074 0.922 1 98.06 45 THR B N 1
ATOM 1480 C CA . THR B 1 45 ? 15.906 -4.203 -0.176 1 98.06 45 THR B CA 1
ATOM 1481 C C . THR B 1 45 ? 14.703 -3.49 -0.778 1 98.06 45 THR B C 1
ATOM 1483 O O . THR B 1 45 ? 13.562 -3.779 -0.415 1 98.06 45 THR B O 1
ATOM 1486 N N . LYS B 1 46 ? 14.945 -2.566 -1.63 1 98.5 46 LYS B N 1
ATOM 1487 C CA . LYS B 1 46 ? 13.852 -1.878 -2.303 1 98.5 46 LYS B CA 1
ATOM 1488 C C . LYS B 1 46 ? 12.977 -2.859 -3.078 1 98.5 46 LYS B C 1
ATOM 1490 O O . LYS B 1 46 ? 11.75 -2.758 -3.057 1 98.5 46 LYS B O 1
ATOM 1495 N N . ALA B 1 47 ? 13.672 -3.814 -3.699 1 98.12 47 ALA B N 1
ATOM 1496 C CA . ALA B 1 47 ? 12.938 -4.809 -4.48 1 98.12 47 ALA B CA 1
ATOM 1497 C C . ALA B 1 47 ? 12.039 -5.656 -3.584 1 98.12 47 ALA B C 1
ATOM 1499 O O . ALA B 1 47 ? 10.922 -6.008 -3.967 1 98.12 47 ALA B O 1
ATOM 1500 N N . GLU B 1 48 ? 12.508 -5.914 -2.459 1 97.56 48 GLU B N 1
ATOM 1501 C CA . GLU B 1 48 ? 11.75 -6.719 -1.502 1 97.56 48 GLU B CA 1
ATOM 1502 C C . GLU B 1 48 ? 10.586 -5.93 -0.915 1 97.56 48 GLU B C 1
ATOM 1504 O O . GLU B 1 48 ? 9.523 -6.492 -0.643 1 97.56 48 GLU B O 1
ATOM 1509 N N . ILE B 1 49 ? 10.789 -4.68 -0.714 1 98.62 49 ILE B N 1
ATOM 1510 C CA . ILE B 1 49 ? 9.711 -3.816 -0.252 1 98.62 49 ILE B CA 1
ATOM 1511 C C . ILE B 1 49 ? 8.609 -3.752 -1.313 1 98.62 49 ILE B C 1
ATOM 1513 O O . ILE B 1 49 ? 7.43 -3.91 -1.003 1 98.62 49 ILE B O 1
ATOM 1517 N N . LEU B 1 50 ? 9.023 -3.553 -2.566 1 98.75 50 LEU B N 1
ATOM 1518 C CA . LEU B 1 50 ? 8.062 -3.545 -3.664 1 98.75 50 LEU B CA 1
ATOM 1519 C C . LEU B 1 50 ? 7.289 -4.855 -3.717 1 98.75 50 LEU B C 1
ATOM 1521 O O . LEU B 1 50 ? 6.074 -4.859 -3.934 1 98.75 50 LEU B O 1
ATOM 1525 N N . ASP B 1 51 ? 7.996 -5.926 -3.463 1 98.56 51 ASP B N 1
ATOM 1526 C CA . ASP B 1 51 ? 7.375 -7.242 -3.512 1 98.56 51 ASP B CA 1
ATOM 1527 C C . ASP B 1 51 ? 6.234 -7.352 -2.502 1 98.56 51 ASP B C 1
ATOM 1529 O O . ASP B 1 51 ? 5.184 -7.922 -2.803 1 98.56 51 ASP B O 1
ATOM 1533 N N . LEU B 1 52 ? 6.441 -6.797 -1.316 1 98.31 52 LEU B N 1
ATOM 1534 C CA . LEU B 1 52 ? 5.414 -6.836 -0.279 1 98.31 52 LEU B CA 1
ATOM 1535 C C . LEU B 1 52 ? 4.203 -6.004 -0.681 1 98.31 52 LEU B C 1
ATOM 1537 O O . LEU B 1 52 ? 3.061 -6.422 -0.473 1 98.31 52 LEU B O 1
ATOM 1541 N N . VAL B 1 53 ? 4.449 -4.867 -1.299 1 98.81 53 VAL B N 1
ATOM 1542 C CA . VAL B 1 53 ? 3.371 -3.99 -1.746 1 98.81 53 VAL B CA 1
ATOM 1543 C C . VAL B 1 53 ? 2.637 -4.633 -2.92 1 98.81 53 VAL B C 1
ATOM 1545 O O . VAL B 1 53 ? 1.404 -4.613 -2.977 1 98.81 53 VAL B O 1
ATOM 1548 N N . ILE B 1 54 ? 3.355 -5.195 -3.826 1 98.81 54 ILE B N 1
ATOM 1549 C CA . ILE B 1 54 ? 2.775 -5.887 -4.973 1 98.81 54 ILE B CA 1
ATOM 1550 C C . ILE B 1 54 ? 1.972 -7.094 -4.496 1 98.81 54 ILE B C 1
ATOM 1552 O O . ILE B 1 54 ? 0.863 -7.34 -4.977 1 98.81 54 ILE B O 1
ATOM 1556 N N . LEU B 1 55 ? 2.535 -7.859 -3.537 1 98.31 55 LEU B N 1
ATOM 1557 C CA . LEU B 1 55 ? 1.85 -9.023 -2.992 1 98.31 55 LEU B CA 1
ATOM 1558 C C . LEU B 1 55 ? 0.494 -8.633 -2.412 1 98.31 55 LEU B C 1
ATOM 1560 O O . LEU B 1 55 ? -0.501 -9.336 -2.627 1 98.31 55 LEU B O 1
ATOM 1564 N N . GLU B 1 56 ? 0.451 -7.539 -1.721 1 98.38 56 GLU B N 1
ATOM 1565 C CA . GLU B 1 56 ? -0.817 -7.035 -1.201 1 98.38 56 GLU B CA 1
ATOM 1566 C C . GLU B 1 56 ? -1.84 -6.859 -2.32 1 98.38 56 GLU B C 1
ATOM 1568 O O . GLU B 1 56 ? -2.971 -7.34 -2.215 1 98.38 56 GLU B O 1
ATOM 1573 N N . GLN B 1 57 ? -1.405 -6.148 -3.4 1 98.25 57 GLN B N 1
ATOM 1574 C CA . GLN B 1 57 ? -2.324 -5.867 -4.5 1 98.25 57 GLN B CA 1
ATOM 1575 C C . GLN B 1 57 ? -2.65 -7.137 -5.277 1 98.25 57 GLN B C 1
ATOM 1577 O O . GLN B 1 57 ? -3.781 -7.316 -5.734 1 98.25 57 GLN B O 1
ATOM 1582 N N . PHE B 1 58 ? -1.671 -7.996 -5.504 1 98.25 58 PHE B N 1
ATOM 1583 C CA . PHE B 1 58 ? -1.862 -9.273 -6.18 1 98.25 58 PHE B CA 1
ATOM 1584 C C . PHE B 1 58 ? -2.949 -10.094 -5.492 1 98.25 58 PHE B C 1
ATOM 1586 O O . PHE B 1 58 ? -3.873 -10.578 -6.148 1 98.25 58 PHE B O 1
ATOM 1593 N N . LEU B 1 59 ? -2.898 -10.234 -4.211 1 97.38 59 LEU B N 1
ATOM 1594 C CA . LEU B 1 59 ? -3.881 -10.992 -3.445 1 97.38 59 LEU B CA 1
ATOM 1595 C C . LEU B 1 59 ? -5.246 -10.312 -3.482 1 97.38 59 LEU B C 1
ATOM 1597 O O . LEU B 1 59 ? -6.277 -10.984 -3.541 1 97.38 59 LEU B O 1
ATOM 1601 N N . THR B 1 60 ? -5.234 -9 -3.445 1 97.31 60 THR B N 1
ATOM 1602 C CA . THR B 1 60 ? -6.461 -8.211 -3.398 1 97.31 60 THR B CA 1
ATOM 1603 C C . THR B 1 60 ? -7.301 -8.445 -4.652 1 97.31 60 THR B C 1
ATOM 1605 O O . THR B 1 60 ? -8.531 -8.484 -4.586 1 97.31 60 THR B O 1
ATOM 1608 N N . ILE B 1 61 ? -6.727 -8.625 -5.809 1 97.38 61 ILE B N 1
ATOM 1609 C CA . ILE B 1 61 ? -7.461 -8.625 -7.066 1 97.38 61 ILE B CA 1
ATOM 1610 C C . ILE B 1 61 ? -7.785 -10.062 -7.473 1 97.38 61 ILE B C 1
ATOM 1612 O O . ILE B 1 61 ? -8.5 -10.289 -8.453 1 97.38 61 ILE B O 1
ATOM 1616 N N . LEU B 1 62 ? -7.34 -11.023 -6.824 1 96.56 62 LEU B N 1
ATOM 1617 C CA . LEU B 1 62 ? -7.578 -12.43 -7.141 1 96.56 62 LEU B CA 1
ATOM 1618 C C . LEU B 1 62 ? -8.984 -12.852 -6.719 1 96.56 62 LEU B C 1
ATOM 1620 O O . LEU B 1 62 ? -9.531 -12.312 -5.754 1 96.56 62 LEU B O 1
ATOM 1624 N N . PRO B 1 63 ? -9.531 -13.797 -7.422 1 95 63 PRO B N 1
ATOM 1625 C CA . PRO B 1 63 ? -10.781 -14.391 -6.938 1 95 63 PRO B CA 1
ATOM 1626 C C . PRO B 1 63 ? -10.68 -14.883 -5.496 1 95 63 PRO B C 1
ATOM 1628 O O . PRO B 1 63 ? -9.641 -15.398 -5.086 1 95 63 PRO B O 1
ATOM 1631 N N . PRO B 1 64 ? -11.773 -14.82 -4.75 1 95.88 64 PRO B N 1
ATOM 1632 C CA . PRO B 1 64 ? -11.75 -15.102 -3.312 1 95.88 64 PRO B CA 1
ATOM 1633 C C . PRO B 1 64 ? -11.25 -16.516 -2.992 1 95.88 64 PRO B C 1
ATOM 1635 O O . PRO B 1 64 ? -10.484 -16.703 -2.041 1 95.88 64 PRO B O 1
ATOM 1638 N N . ASP B 1 65 ? -11.688 -17.531 -3.771 1 94.38 65 ASP B N 1
ATOM 1639 C CA . ASP B 1 65 ? -11.273 -18.906 -3.494 1 94.38 65 ASP B CA 1
ATOM 1640 C C . ASP B 1 65 ? -9.766 -19.078 -3.697 1 94.38 65 ASP B C 1
ATOM 1642 O O . ASP B 1 65 ? -9.102 -19.75 -2.908 1 94.38 65 ASP B O 1
ATOM 1646 N N . MET B 1 66 ? -9.289 -18.531 -4.738 1 94.06 66 MET B N 1
ATOM 1647 C CA . MET B 1 66 ? -7.855 -18.594 -5.023 1 94.06 66 MET B CA 1
ATOM 1648 C C . MET B 1 66 ? -7.055 -17.844 -3.963 1 94.06 66 MET B C 1
ATOM 1650 O O . MET B 1 66 ? -6.062 -18.359 -3.451 1 94.06 66 MET B O 1
ATOM 1654 N N . LYS B 1 67 ? -7.488 -16.672 -3.615 1 96 67 LYS B N 1
ATOM 1655 C CA . LYS B 1 67 ? -6.855 -15.875 -2.572 1 96 67 LYS B CA 1
ATOM 1656 C C . LYS B 1 67 ? -6.785 -16.641 -1.255 1 96 67 LYS B C 1
ATOM 1658 O O . LYS B 1 67 ? -5.734 -16.672 -0.606 1 96 67 LYS B O 1
ATOM 1663 N N . SER B 1 68 ? -7.906 -17.188 -0.876 1 94.56 68 SER B N 1
ATOM 1664 C CA . SER B 1 68 ? -7.973 -17.938 0.372 1 94.56 68 SER B CA 1
ATOM 1665 C C . SER B 1 68 ? -6.992 -19.109 0.365 1 94.56 68 SER B C 1
ATOM 1667 O O . SER B 1 68 ? -6.309 -19.359 1.36 1 94.56 68 SER B O 1
ATOM 1669 N N . TRP B 1 69 ? -6.938 -19.828 -0.69 1 92.56 69 TRP B N 1
ATOM 1670 C CA . TRP B 1 69 ? -6.031 -20.953 -0.84 1 92.56 69 TRP B CA 1
ATOM 1671 C C . TRP B 1 69 ? -4.578 -20.516 -0.705 1 92.56 69 TRP B C 1
ATOM 1673 O O . TRP B 1 69 ? -3.795 -21.141 0.011 1 92.56 69 TRP B O 1
ATOM 1683 N N . ILE B 1 70 ? -4.223 -19.516 -1.352 1 93.81 70 ILE B N 1
ATOM 1684 C CA . ILE B 1 70 ? -2.859 -19 -1.317 1 93.81 70 ILE B CA 1
ATOM 1685 C C . ILE B 1 70 ? -2.5 -18.594 0.106 1 93.81 70 ILE B C 1
ATOM 1687 O O . ILE B 1 70 ? -1.404 -18.875 0.589 1 93.81 70 ILE B O 1
ATOM 1691 N N . ARG B 1 71 ? -3.379 -17.906 0.794 1 92.75 71 ARG B N 1
ATOM 1692 C CA . ARG B 1 71 ? -3.162 -17.484 2.174 1 92.75 71 ARG B CA 1
ATOM 1693 C C . ARG B 1 71 ? -2.973 -18.688 3.09 1 92.75 71 ARG B C 1
ATOM 1695 O O . ARG B 1 71 ? -2.096 -18.672 3.957 1 92.75 71 ARG B O 1
ATOM 1702 N N . GLU B 1 72 ? -3.775 -19.641 2.846 1 90.56 72 GLU B N 1
ATOM 1703 C CA . GLU B 1 72 ? -3.705 -20.844 3.668 1 90.56 72 GLU B CA 1
ATOM 1704 C C . GLU B 1 72 ? -2.381 -21.578 3.465 1 90.56 72 GLU B C 1
ATOM 1706 O O . GLU B 1 72 ? -1.842 -22.172 4.402 1 90.56 72 GLU B O 1
ATOM 1711 N N . CYS B 1 73 ? -1.845 -21.516 2.293 1 88.94 73 CYS B N 1
ATOM 1712 C CA . CYS B 1 73 ? -0.581 -22.172 1.98 1 88.94 73 CYS B CA 1
ATOM 1713 C C . CYS B 1 73 ? 0.601 -21.359 2.48 1 88.94 73 CYS B C 1
ATOM 1715 O O . CYS B 1 73 ? 1.729 -21.844 2.531 1 88.94 73 CYS B O 1
ATOM 1717 N N . GLY B 1 74 ? 0.36 -20.047 2.811 1 90.06 74 GLY B N 1
ATOM 1718 C CA . GLY B 1 74 ? 1.358 -19.25 3.516 1 90.06 74 GLY B CA 1
ATOM 1719 C C . GLY B 1 74 ? 2.35 -18.578 2.588 1 90.06 74 GLY B C 1
ATOM 1720 O O . GLY B 1 74 ? 3.543 -18.516 2.891 1 90.06 74 GLY B O 1
ATOM 1721 N N . ALA B 1 75 ? 1.903 -18.125 1.477 1 92.38 75 ALA B N 1
ATOM 1722 C CA . ALA B 1 75 ? 2.791 -17.406 0.569 1 92.38 75 ALA B CA 1
ATOM 1723 C C . ALA B 1 75 ? 3.271 -16.094 1.197 1 92.38 75 ALA B C 1
ATOM 1725 O O . ALA B 1 75 ? 2.473 -15.336 1.741 1 92.38 75 ALA B O 1
ATOM 1726 N N . GLU B 1 76 ? 4.582 -15.914 1.123 1 92 76 GLU B N 1
ATOM 1727 C CA . GLU B 1 76 ? 5.148 -14.703 1.713 1 92 76 GLU B CA 1
ATOM 1728 C C . GLU B 1 76 ? 5.785 -13.82 0.648 1 92 76 GLU B C 1
ATOM 1730 O O . GLU B 1 76 ? 6.18 -12.68 0.931 1 92 76 GLU B O 1
ATOM 1735 N N . THR B 1 77 ? 5.969 -14.242 -0.572 1 94.25 77 THR B N 1
ATOM 1736 C CA . THR B 1 77 ? 6.531 -13.5 -1.695 1 94.25 77 THR B CA 1
ATOM 1737 C C . THR B 1 77 ? 5.621 -13.594 -2.916 1 94.25 77 THR B C 1
ATOM 1739 O O . THR B 1 77 ? 4.766 -14.477 -2.994 1 94.25 77 THR B O 1
ATOM 1742 N N . CYS B 1 78 ? 5.867 -12.695 -3.818 1 96.38 78 CYS B N 1
ATOM 1743 C CA . CYS B 1 78 ? 5.086 -12.742 -5.051 1 96.38 78 CYS B CA 1
ATOM 1744 C C . CYS B 1 78 ? 5.387 -14.008 -5.836 1 96.38 78 CYS B C 1
ATOM 1746 O O . CYS B 1 78 ? 4.484 -14.602 -6.434 1 96.38 78 CYS B O 1
ATOM 1748 N N . SER B 1 79 ? 6.637 -14.422 -5.828 1 93.94 79 SER B N 1
ATOM 1749 C CA . SER B 1 79 ? 7.016 -15.633 -6.551 1 93.94 79 SER B CA 1
ATOM 1750 C C . SER B 1 79 ? 6.262 -16.844 -6.02 1 93.94 79 SER B C 1
ATOM 1752 O O . SER B 1 79 ? 5.781 -17.672 -6.797 1 93.94 79 SER B O 1
ATOM 1754 N N . GLN B 1 80 ? 6.172 -16.922 -4.738 1 92.75 80 GLN B N 1
ATOM 1755 C CA . GLN B 1 80 ? 5.422 -18.016 -4.117 1 92.75 80 GLN B CA 1
ATOM 1756 C C . GLN B 1 80 ? 3.934 -17.906 -4.438 1 92.75 80 GLN B C 1
ATOM 1758 O O . GLN B 1 80 ? 3.305 -18.906 -4.816 1 92.75 80 GLN B O 1
ATOM 1763 N N . ALA B 1 81 ? 3.363 -16.734 -4.348 1 96.06 81 ALA B N 1
ATOM 1764 C CA . ALA B 1 81 ? 1.941 -16.516 -4.59 1 96.06 81 ALA B CA 1
ATOM 1765 C C . ALA B 1 81 ? 1.576 -16.828 -6.039 1 96.06 81 ALA B C 1
ATOM 1767 O O . ALA B 1 81 ? 0.538 -17.453 -6.301 1 96.06 81 ALA B O 1
ATOM 1768 N N . VAL B 1 82 ? 2.438 -16.438 -6.941 1 95.06 82 VAL B N 1
ATOM 1769 C CA . VAL B 1 82 ? 2.223 -16.688 -8.367 1 95.06 82 VAL B CA 1
ATOM 1770 C C . VAL B 1 82 ? 2.219 -18.203 -8.625 1 95.06 82 VAL B C 1
ATOM 1772 O O . VAL B 1 82 ? 1.339 -18.719 -9.32 1 95.06 82 VAL B O 1
ATOM 1775 N N . ALA B 1 83 ? 3.176 -18.875 -8.023 1 92.25 83 ALA B N 1
ATOM 1776 C CA . ALA B 1 83 ? 3.258 -20.312 -8.203 1 92.25 83 ALA B CA 1
ATOM 1777 C C . ALA B 1 83 ? 2.01 -21 -7.652 1 92.25 83 ALA B C 1
ATOM 1779 O O . ALA B 1 83 ? 1.466 -21.906 -8.289 1 92.25 83 ALA B O 1
ATOM 1780 N N . LEU B 1 84 ? 1.579 -20.562 -6.531 1 92.44 84 LEU B N 1
ATOM 1781 C CA . LEU B 1 84 ? 0.388 -21.141 -5.922 1 92.44 84 LEU B CA 1
ATOM 1782 C C . LEU B 1 84 ? -0.851 -20.844 -6.758 1 92.44 84 LEU B C 1
ATOM 1784 O O . LEU B 1 84 ? -1.71 -21.703 -6.938 1 92.44 84 LEU B O 1
ATOM 1788 N N . ALA B 1 85 ? -0.954 -19.641 -7.301 1 94 85 ALA B N 1
ATOM 1789 C CA . ALA B 1 85 ? -2.074 -19.266 -8.156 1 94 85 ALA B CA 1
ATOM 1790 C C . ALA B 1 85 ? -2.111 -20.141 -9.414 1 94 85 ALA B C 1
ATOM 1792 O O . ALA B 1 85 ? -3.178 -20.594 -9.828 1 94 85 ALA B O 1
ATOM 1793 N N . GLU B 1 86 ? -0.972 -20.281 -9.977 1 90.69 86 GLU B N 1
ATOM 1794 C CA . GLU B 1 86 ? -0.885 -21.141 -11.148 1 90.69 86 GLU B CA 1
ATOM 1795 C C . GLU B 1 86 ? -1.278 -22.578 -10.82 1 90.69 86 GLU B C 1
ATOM 1797 O O . GLU B 1 86 ? -1.977 -23.219 -11.594 1 90.69 86 GLU B O 1
ATOM 1802 N N . GLY B 1 87 ? -0.807 -23.047 -9.688 1 87.06 87 GLY B N 1
ATOM 1803 C CA . GLY B 1 87 ? -1.223 -24.359 -9.227 1 87.06 87 GLY B CA 1
ATOM 1804 C C . GLY B 1 87 ? -2.723 -24.469 -9.023 1 87.06 87 GLY B C 1
ATOM 1805 O O . GLY B 1 87 ? -3.326 -25.484 -9.375 1 87.06 87 GLY B O 1
ATOM 1806 N N . PHE B 1 88 ? -3.25 -23.5 -8.445 1 87.75 88 PHE B N 1
ATOM 1807 C CA . PHE B 1 88 ? -4.691 -23.453 -8.227 1 87.75 88 PHE B CA 1
ATOM 1808 C C . PHE B 1 88 ? -5.445 -23.578 -9.547 1 87.75 88 PHE B C 1
ATOM 1810 O O . PHE B 1 88 ? -6.41 -24.344 -9.641 1 87.75 88 PHE B O 1
ATOM 1817 N N . LEU B 1 89 ? -5.02 -22.828 -10.578 1 86.94 89 LEU B N 1
ATOM 1818 C CA . LEU B 1 89 ? -5.664 -22.844 -11.891 1 86.94 89 LEU B CA 1
ATOM 1819 C C . LEU B 1 89 ? -5.547 -24.203 -12.547 1 86.94 89 LEU B C 1
ATOM 1821 O O . LEU B 1 89 ? -6.484 -24.672 -13.195 1 86.94 89 LEU B O 1
ATOM 1825 N N . LEU B 1 90 ? -4.406 -24.844 -12.312 1 82.88 90 LEU B N 1
ATOM 1826 C CA . LEU B 1 90 ? -4.191 -26.172 -12.859 1 82.88 90 LEU B CA 1
ATOM 1827 C C . LEU B 1 90 ? -5.102 -27.203 -12.188 1 82.88 90 LEU B C 1
ATOM 1829 O O . LEU B 1 90 ? -5.566 -28.141 -12.828 1 82.88 90 LEU B O 1
ATOM 1833 N N . SER B 1 91 ? -5.367 -27.016 -10.93 1 80.44 91 SER B N 1
ATOM 1834 C CA . SER B 1 91 ? -6.195 -27.953 -10.18 1 80.44 91 SER B CA 1
ATOM 1835 C C . SER B 1 91 ? -7.668 -27.812 -10.555 1 80.44 91 SER B C 1
ATOM 1837 O O . SER B 1 91 ? -8.445 -28.766 -10.422 1 80.44 91 SER B O 1
ATOM 1839 N N . GLN B 1 92 ? -8.102 -26.656 -10.883 1 77.56 92 GLN B N 1
ATOM 1840 C CA . GLN B 1 92 ? -9.484 -26.438 -11.281 1 77.56 92 GLN B CA 1
ATOM 1841 C C . GLN B 1 92 ? -9.758 -27 -12.672 1 77.56 92 GLN B C 1
ATOM 1843 O O . GLN B 1 92 ? -10.891 -27.344 -13 1 77.56 92 GLN B O 1
ATOM 1848 N N . ALA B 1 93 ? -8.789 -26.922 -13.484 1 62.44 93 ALA B N 1
ATOM 1849 C CA . ALA B 1 93 ? -8.953 -27.484 -14.828 1 62.44 93 ALA B CA 1
ATOM 1850 C C . ALA B 1 93 ? -9.102 -29 -14.773 1 62.44 93 ALA B C 1
ATOM 1852 O O . ALA B 1 93 ? -9.812 -29.594 -15.586 1 62.44 93 ALA B O 1
ATOM 1853 N N . ASP B 1 94 ? -8.32 -29.703 -13.891 1 55.19 94 ASP B N 1
ATOM 1854 C CA . ASP B 1 94 ? -8.328 -31.156 -13.805 1 55.19 94 ASP B CA 1
ATOM 1855 C C . ASP B 1 94 ? -9.609 -31.656 -13.141 1 55.19 94 ASP B C 1
ATOM 1857 O O . ASP B 1 94 ? -9.742 -32.844 -12.852 1 55.19 94 ASP B O 1
ATOM 1861 N N . ASP B 1 95 ? -10.508 -31.047 -12.547 1 52.06 95 ASP B N 1
ATOM 1862 C CA . ASP B 1 95 ? -11.648 -31.844 -12.086 1 52.06 95 ASP B CA 1
ATOM 1863 C C . ASP B 1 95 ? -12.172 -32.75 -13.195 1 52.06 95 ASP B C 1
ATOM 1865 O O . ASP B 1 95 ? -13.102 -33.531 -12.984 1 52.06 95 ASP B O 1
ATOM 1869 N N . ARG B 1 96 ? -12.234 -32.688 -14.492 1 47.97 96 ARG B N 1
ATOM 1870 C CA . ARG B 1 96 ? -12.617 -33.906 -15.164 1 47.97 96 ARG B CA 1
ATOM 1871 C C . ARG B 1 96 ? -11.492 -34.938 -15.094 1 47.97 96 ARG B C 1
ATOM 1873 O O . ARG B 1 96 ? -11.711 -36.125 -15.359 1 47.97 96 ARG B O 1
ATOM 1880 N N . LYS B 1 97 ? -10.039 -34.938 -15.547 1 46 97 LYS B N 1
ATOM 1881 C CA . LYS B 1 97 ? -9.094 -36.031 -15.641 1 46 97 LYS B CA 1
ATOM 1882 C C . LYS B 1 97 ? -8.328 -36.219 -14.328 1 46 97 LYS B C 1
ATOM 1884 O O . LYS B 1 97 ? -8.078 -35.25 -13.609 1 46 97 LYS B O 1
ATOM 1889 N N . PRO B 1 98 ? -8.062 -37.562 -13.695 1 41.97 98 PRO B N 1
ATOM 1890 C CA . PRO B 1 98 ? -7.387 -38.031 -12.484 1 41.97 98 PRO B CA 1
ATOM 1891 C C . PRO B 1 98 ? -6.074 -37.281 -12.219 1 41.97 98 PRO B C 1
ATOM 1893 O O . PRO B 1 98 ? -5.465 -36.75 -13.156 1 41.97 98 PRO B O 1
ATOM 1896 N N . LYS B 1 99 ? -5.273 -37.281 -10.93 1 39.69 99 LYS B N 1
ATOM 1897 C CA . LYS B 1 99 ? -4.035 -36.781 -10.336 1 39.69 99 LYS B CA 1
ATOM 1898 C C . LYS B 1 99 ? -2.881 -36.875 -11.336 1 39.69 99 LYS B C 1
ATOM 1900 O O . LYS B 1 99 ? -1.81 -36.312 -11.102 1 39.69 99 LYS B O 1
ATOM 1905 N N . MET B 1 100 ? -2.73 -37.875 -12.211 1 34.62 100 MET B N 1
ATOM 1906 C CA . MET B 1 100 ? -1.636 -38.375 -13.039 1 34.62 100 MET B CA 1
ATOM 1907 C C . MET B 1 100 ? -1.317 -37.406 -14.164 1 34.62 100 MET B C 1
ATOM 1909 O O . MET B 1 100 ? -0.151 -37.188 -14.508 1 34.62 100 MET B O 1
ATOM 1913 N N . GLN B 1 101 ? -2.262 -36.938 -15.031 1 36.12 101 GLN B N 1
ATOM 1914 C CA . GLN B 1 101 ? -2.057 -36.312 -16.328 1 36.12 101 GLN B CA 1
ATOM 1915 C C . GLN B 1 101 ? -1.532 -34.875 -16.172 1 36.12 101 GLN B C 1
ATOM 1917 O O . GLN B 1 101 ? -1.298 -34.188 -17.172 1 36.12 101 GLN B O 1
ATOM 1922 N N . VAL B 1 102 ? -1.671 -34.25 -15.117 1 41.75 102 VAL B N 1
ATOM 1923 C CA . VAL B 1 102 ? -1.107 -32.906 -14.953 1 41.75 102 VAL B CA 1
ATOM 1924 C C . VAL B 1 102 ? 0.404 -32.938 -15.164 1 41.75 102 VAL B C 1
ATOM 1926 O O . VAL B 1 102 ? 1.093 -31.938 -15 1 41.75 102 VAL B O 1
ATOM 1929 N N . ARG B 1 103 ? 1.041 -34.031 -15.219 1 39.91 103 ARG B N 1
ATOM 1930 C CA . ARG B 1 103 ? 2.412 -34.344 -15.602 1 39.91 103 ARG B CA 1
ATOM 1931 C C . ARG B 1 103 ? 2.684 -33.938 -17.047 1 39.91 103 ARG B C 1
ATOM 1933 O O . ARG B 1 103 ? 3.775 -33.469 -17.375 1 39.91 103 ARG B O 1
ATOM 1940 N N . ALA B 1 104 ? 1.85 -34.312 -18.078 1 35.78 104 ALA B N 1
ATOM 1941 C CA . ALA B 1 104 ? 2.102 -34.281 -19.516 1 35.78 104 ALA B CA 1
ATOM 1942 C C . ALA B 1 104 ? 2.049 -32.844 -20.031 1 35.78 104 ALA B C 1
ATOM 1944 O O . ALA B 1 104 ? 2.725 -32.5 -21.016 1 35.78 104 ALA B O 1
ATOM 1945 N N . ALA B 1 105 ? 1.146 -32 -19.703 1 37.53 105 ALA B N 1
ATOM 1946 C CA . ALA B 1 105 ? 1.062 -30.641 -20.234 1 37.53 105 ALA B CA 1
ATOM 1947 C C . ALA B 1 105 ? 2.277 -29.812 -19.828 1 37.53 105 ALA B C 1
ATOM 1949 O O . ALA B 1 105 ? 2.381 -28.641 -20.172 1 37.53 105 ALA B O 1
ATOM 1950 N N . ARG B 1 106 ? 3.355 -30.203 -19.016 1 40.56 106 ARG B N 1
ATOM 1951 C CA . ARG B 1 106 ? 4.695 -29.875 -18.531 1 40.56 106 ARG B CA 1
ATOM 1952 C C . ARG B 1 106 ? 5.645 -29.609 -19.688 1 40.56 106 ARG B C 1
ATOM 1954 O O . ARG B 1 106 ? 6.531 -28.75 -19.594 1 40.56 106 ARG B O 1
ATOM 1961 N N . ALA B 1 107 ? 5.902 -30.453 -20.656 1 36.06 107 ALA B N 1
ATOM 1962 C CA . ALA B 1 107 ? 6.977 -30.609 -21.641 1 36.06 107 ALA B CA 1
ATOM 1963 C C . ALA B 1 107 ? 6.922 -29.484 -22.688 1 36.06 107 ALA B C 1
ATOM 1965 O O . ALA B 1 107 ? 7.945 -29.141 -23.281 1 36.06 107 ALA B O 1
ATOM 1966 N N . ALA B 1 108 ? 5.891 -29.141 -23.25 1 34.97 108 ALA B N 1
ATOM 1967 C CA . ALA B 1 108 ? 5.93 -28.531 -24.562 1 34.97 108 ALA B CA 1
ATOM 1968 C C . ALA B 1 108 ? 6.316 -27.047 -24.469 1 34.97 108 ALA B C 1
ATOM 1970 O O . ALA B 1 108 ? 6.906 -26.5 -25.406 1 34.97 108 ALA B O 1
ATOM 1971 N N . HIS B 1 109 ? 5.488 -26.109 -23.953 1 37.47 109 HIS B N 1
ATOM 1972 C CA . HIS B 1 109 ? 5.781 -24.719 -24.219 1 37.47 109 HIS B CA 1
ATOM 1973 C C . HIS B 1 109 ? 6.797 -24.156 -23.234 1 37.47 109 HIS B C 1
ATOM 1975 O O . HIS B 1 109 ? 6.535 -24.125 -22.031 1 37.47 109 HIS B O 1
ATOM 1981 N N . GLY B 1 110 ? 8.148 -24.25 -23.516 1 42.56 110 GLY B N 1
ATOM 1982 C CA . GLY B 1 110 ? 9.211 -23.641 -22.719 1 42.56 110 GLY B CA 1
ATOM 1983 C C . GLY B 1 110 ? 8.844 -23.469 -21.266 1 42.56 110 GLY B C 1
ATOM 1984 O O . GLY B 1 110 ? 9.594 -22.875 -20.5 1 42.56 110 GLY B O 1
ATOM 1985 N N . GLY B 1 111 ? 7.578 -23.734 -20.672 1 43.72 111 GLY B N 1
ATOM 1986 C CA . GLY B 1 111 ? 6.527 -23.828 -19.672 1 43.72 111 GLY B CA 1
ATOM 1987 C C . GLY B 1 111 ? 6.762 -24.938 -18.656 1 43.72 111 GLY B C 1
ATOM 1988 O O . GLY B 1 111 ? 5.969 -25.109 -17.734 1 43.72 111 GLY B O 1
ATOM 1989 N N . SER B 1 112 ? 7.488 -25.969 -18.938 1 49.12 112 SER B N 1
ATOM 1990 C CA . SER B 1 112 ? 7.641 -27.172 -18.125 1 49.12 112 SER B CA 1
ATOM 1991 C C . SER B 1 112 ? 8.32 -26.844 -16.797 1 49.12 112 SER B C 1
ATOM 1993 O O . SER B 1 112 ? 7.887 -27.312 -15.742 1 49.12 112 SER B O 1
ATOM 1995 N N . TRP B 1 113 ? 9.43 -26.156 -17 1 53.41 113 TRP B N 1
ATOM 1996 C CA . TRP B 1 113 ? 10.18 -25.797 -15.797 1 53.41 113 TRP B CA 1
ATOM 1997 C C . TRP B 1 113 ? 9.32 -24.969 -14.852 1 53.41 113 TRP B C 1
ATOM 1999 O O . TRP B 1 113 ? 9.398 -25.109 -13.633 1 53.41 113 TRP B O 1
ATOM 2009 N N . SER B 1 114 ? 8.414 -24.281 -15.484 1 62.84 114 SER B N 1
ATOM 2010 C CA . SER B 1 114 ? 7.574 -23.422 -14.664 1 62.84 114 SER B CA 1
ATOM 2011 C C . SER B 1 114 ? 6.555 -24.234 -13.875 1 62.84 114 SER B C 1
ATOM 2013 O O . SER B 1 114 ? 6.332 -23.984 -12.688 1 62.84 114 SER B O 1
ATOM 2015 N N . ALA B 1 115 ? 6.188 -25.297 -14.586 1 64.81 115 ALA B N 1
ATOM 2016 C CA . ALA B 1 115 ? 5.164 -26.109 -13.922 1 64.81 115 ALA B CA 1
ATOM 2017 C C . ALA B 1 115 ? 5.77 -26.953 -12.805 1 64.81 115 ALA B C 1
ATOM 2019 O O . ALA B 1 115 ? 5.168 -27.094 -11.734 1 64.81 115 ALA B O 1
ATOM 2020 N N . PHE B 1 116 ? 6.961 -27.547 -13.117 1 68 116 PHE B N 1
ATOM 2021 C CA . PHE B 1 116 ? 7.648 -28.312 -12.086 1 68 116 PHE B CA 1
ATOM 2022 C C . PHE B 1 116 ? 7.953 -27.453 -10.875 1 68 116 PHE B C 1
ATOM 2024 O O . PHE B 1 116 ? 7.723 -27.859 -9.734 1 68 116 PHE B O 1
ATOM 2031 N N . LEU B 1 117 ? 8.43 -26.328 -11.125 1 73.56 117 LEU B N 1
ATOM 2032 C CA . LEU B 1 117 ? 8.766 -25.406 -10.047 1 73.56 117 LEU B CA 1
ATOM 2033 C C . LEU B 1 117 ? 7.512 -25 -9.266 1 73.56 117 LEU B C 1
ATOM 2035 O O . LEU B 1 117 ? 7.547 -24.922 -8.039 1 73.56 117 LEU B O 1
ATOM 2039 N N . VAL B 1 118 ? 6.508 -24.891 -10.039 1 77.62 118 VAL B N 1
ATOM 2040 C CA . VAL B 1 118 ? 5.238 -24.562 -9.406 1 77.62 118 VAL B CA 1
ATOM 2041 C C . VAL B 1 118 ? 4.805 -25.703 -8.492 1 77.62 118 VAL B C 1
ATOM 2043 O O . VAL B 1 118 ? 4.41 -25.484 -7.348 1 77.62 118 VAL B O 1
ATOM 2046 N N . GLU B 1 119 ? 4.984 -26.906 -8.953 1 77.75 119 GLU B N 1
ATOM 2047 C CA . GLU B 1 119 ? 4.582 -28.078 -8.164 1 77.75 119 GLU B CA 1
ATOM 2048 C C . GLU B 1 119 ? 5.434 -28.219 -6.906 1 77.75 119 GLU B C 1
ATOM 2050 O O . GLU B 1 119 ? 4.914 -28.531 -5.832 1 77.75 119 GLU B O 1
ATOM 2055 N N . GLU B 1 120 ? 6.648 -27.953 -7.062 1 80.44 120 GLU B N 1
ATOM 2056 C CA . GLU B 1 120 ? 7.551 -28.031 -5.914 1 80.44 120 GLU B CA 1
ATOM 2057 C C . GLU B 1 120 ? 7.207 -26.969 -4.871 1 80.44 120 GLU B C 1
ATOM 2059 O O . GLU B 1 120 ? 7.215 -27.25 -3.67 1 80.44 120 GLU B O 1
ATOM 2064 N N . ILE B 1 121 ? 6.879 -25.859 -5.414 1 77.62 121 ILE B N 1
ATOM 2065 C CA . ILE B 1 121 ? 6.539 -24.766 -4.508 1 77.62 121 ILE B CA 1
ATOM 2066 C C . ILE B 1 121 ? 5.227 -25.094 -3.791 1 77.62 121 ILE B C 1
ATOM 2068 O O . ILE B 1 121 ? 5.125 -24.938 -2.572 1 77.62 121 ILE B O 1
ATOM 2072 N N . VAL B 1 122 ? 4.301 -25.531 -4.484 1 80.88 122 VAL B N 1
ATOM 2073 C CA . VAL B 1 122 ? 2.992 -25.844 -3.93 1 80.88 122 VAL B CA 1
ATOM 2074 C C . VAL B 1 122 ? 3.131 -26.953 -2.883 1 80.88 122 VAL B C 1
ATOM 2076 O O . VAL B 1 122 ? 2.582 -26.844 -1.783 1 80.88 122 VAL B O 1
ATOM 2079 N N . ARG B 1 123 ? 3.863 -28.016 -3.215 1 80.9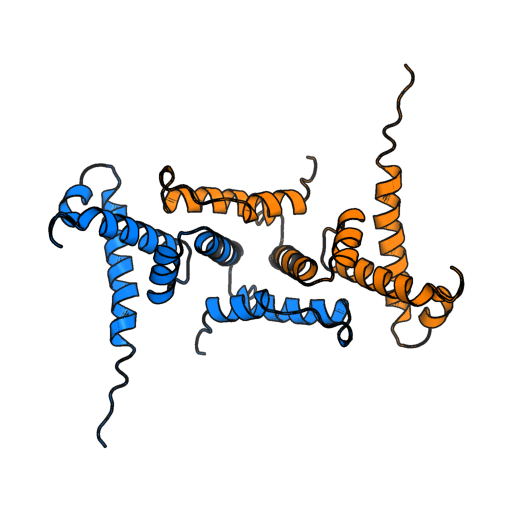4 123 ARG B N 1
ATOM 2080 C CA . ARG B 1 123 ? 4.086 -29.125 -2.301 1 80.94 123 ARG B CA 1
ATOM 2081 C C . ARG B 1 123 ? 4.801 -28.672 -1.034 1 80.94 123 ARG B C 1
ATOM 2083 O O . ARG B 1 123 ? 4.422 -29.047 0.074 1 80.94 123 ARG B O 1
ATOM 2090 N N . SER B 1 124 ? 5.793 -27.859 -1.265 1 81.88 124 SER B N 1
ATOM 2091 C CA . SER B 1 124 ? 6.594 -27.391 -0.133 1 81.88 124 SER B CA 1
ATOM 2092 C C . SER B 1 124 ? 5.789 -26.469 0.771 1 81.88 124 SER B C 1
ATOM 2094 O O . SER B 1 124 ? 5.914 -26.516 1.995 1 81.88 124 SER B O 1
ATOM 2096 N N . LEU B 1 125 ? 4.953 -25.609 0.227 1 79.62 125 LEU B N 1
ATOM 2097 C CA . LEU B 1 125 ? 4.227 -24.609 1.003 1 79.62 125 LEU B CA 1
ATOM 2098 C C . LEU B 1 125 ? 2.941 -25.203 1.576 1 79.62 125 LEU B C 1
ATOM 2100 O O . LEU B 1 125 ? 2.637 -25 2.756 1 79.62 125 LEU B O 1
ATOM 2104 N N . CYS B 1 126 ? 2.221 -25.844 0.768 1 75.81 126 CYS B N 1
ATOM 2105 C CA . CYS B 1 126 ? 0.922 -26.344 1.203 1 75.81 126 CYS B CA 1
ATOM 2106 C C . CYS B 1 126 ? 1.085 -27.547 2.131 1 75.81 126 CYS B C 1
ATOM 2108 O O . CYS B 1 126 ? 0.25 -27.766 3.008 1 75.81 126 CYS B O 1
ATOM 2110 N N . CYS B 1 127 ? 2.07 -28.344 1.929 1 69.88 127 CYS B N 1
ATOM 2111 C CA . CYS B 1 127 ? 2.309 -29.484 2.807 1 69.88 127 CYS B CA 1
ATOM 2112 C C . CYS B 1 127 ? 2.885 -29.031 4.145 1 69.88 127 CYS B C 1
ATOM 2114 O O . CYS B 1 127 ? 2.662 -29.688 5.168 1 69.88 127 CYS B O 1
ATOM 2116 N N . ARG B 1 128 ? 3.766 -28.141 4.117 1 60.09 128 ARG B N 1
ATOM 2117 C CA . ARG B 1 128 ? 4.359 -27.688 5.367 1 60.09 128 ARG B CA 1
ATOM 2118 C C . ARG B 1 128 ? 3.281 -27.328 6.391 1 60.09 128 ARG B C 1
ATOM 2120 O O . ARG B 1 128 ? 3.465 -27.547 7.59 1 60.09 128 ARG B O 1
ATOM 2127 N N . ARG B 1 129 ? 2.25 -26.625 5.953 1 58.09 129 ARG B N 1
ATOM 2128 C CA . ARG B 1 129 ? 1.275 -26.203 6.961 1 58.09 129 ARG B CA 1
ATOM 2129 C C . ARG B 1 129 ? 0.491 -27.406 7.484 1 58.09 129 ARG B C 1
ATOM 2131 O O . ARG B 1 129 ? -0.144 -27.328 8.539 1 58.09 129 ARG B O 1
ATOM 2138 N N . SER B 1 130 ? 0.297 -28.484 6.691 1 53.62 130 SER B N 1
ATOM 2139 C CA . SER B 1 130 ? -0.318 -29.641 7.344 1 53.62 130 SER B CA 1
ATOM 2140 C C . SER B 1 130 ? 0.521 -30.125 8.523 1 53.62 130 SER B C 1
ATOM 2142 O O . SER B 1 130 ? -0.018 -30.625 9.508 1 53.62 130 SER B O 1
ATOM 2144 N N . SER B 1 131 ? 1.806 -30.109 8.43 1 50.12 131 SER B N 1
ATOM 2145 C CA . SER B 1 131 ? 2.59 -30.734 9.484 1 50.12 131 SER B CA 1
ATOM 2146 C C . SER B 1 131 ? 2.756 -29.812 10.68 1 50.12 131 SER B C 1
ATOM 2148 O O . SER B 1 131 ? 3.139 -30.234 11.766 1 50.12 131 SER B O 1
ATOM 2150 N N . SER B 1 132 ? 2.855 -28.594 10.422 1 48.66 132 SER B N 1
ATOM 2151 C CA . SER B 1 132 ? 3.291 -27.812 11.57 1 48.66 132 SER B CA 1
ATOM 2152 C C . SER B 1 132 ? 2.203 -27.734 12.633 1 48.66 132 SER B C 1
ATOM 2154 O O . SER B 1 132 ? 2.371 -27.062 13.656 1 48.66 132 SER B O 1
ATOM 2156 N N . GLY B 1 133 ? 0.984 -28.047 12.312 1 42.38 133 GLY B N 1
ATOM 2157 C CA . GLY B 1 133 ? 0.042 -28.125 13.414 1 42.38 133 GLY B CA 1
ATOM 2158 C C . GLY B 1 133 ? 0.343 -29.25 14.375 1 42.38 133 GLY B C 1
ATOM 2159 O O . GLY B 1 133 ? -0.448 -29.531 15.281 1 42.38 133 GLY B O 1
ATOM 2160 N N . SER B 1 134 ? 1.041 -30.219 13.938 1 42.59 134 SER B N 1
ATOM 2161 C CA . SER B 1 134 ? 1.104 -31.328 14.875 1 42.59 134 SER B CA 1
ATOM 2162 C C . SER B 1 134 ? 2.049 -31.031 16.031 1 42.59 134 SER B C 1
ATOM 2164 O O . SER B 1 134 ? 3.27 -31.016 15.859 1 42.59 134 SER B O 1
ATOM 2166 N N . LEU B 1 135 ? 1.826 -29.906 16.766 1 44.38 135 LEU B N 1
ATOM 2167 C CA . LEU B 1 135 ? 2.518 -29.938 18.047 1 44.38 135 LEU B CA 1
ATOM 2168 C C . LEU B 1 135 ? 2.371 -31.297 18.703 1 44.38 135 LEU B C 1
ATOM 2170 O O . LEU B 1 135 ? 1.274 -31.859 18.75 1 44.38 135 LEU B O 1
ATOM 2174 N N . PRO B 1 136 ? 3.492 -32 18.781 1 42.88 136 PRO B N 1
ATOM 2175 C CA . PRO B 1 136 ? 3.549 -33.281 19.453 1 42.88 136 PRO B CA 1
ATOM 2176 C C . PRO B 1 136 ? 3.023 -33.25 20.891 1 42.88 136 PRO B C 1
ATOM 2178 O O . PRO B 1 136 ? 3.357 -32.312 21.625 1 42.88 136 PRO B O 1
ATOM 2181 N N . SER B 1 137 ? 1.744 -33.469 21.125 1 41.03 137 SER B N 1
ATOM 2182 C CA . SER B 1 137 ? 1.209 -33.75 22.453 1 41.03 137 SER B CA 1
ATOM 2183 C C . SER B 1 137 ? 2.113 -34.719 23.219 1 41.03 137 SER B C 1
ATOM 2185 O O . SER B 1 137 ? 2.23 -35.906 22.844 1 41.03 137 SER B O 1
ATOM 2187 N N . THR B 1 138 ? 3.361 -34.312 23.625 1 35.69 138 THR B N 1
ATOM 2188 C CA . THR B 1 138 ? 4.113 -35.125 24.578 1 35.69 138 THR B CA 1
ATOM 2189 C C . THR B 1 138 ? 3.232 -35.531 25.75 1 35.69 138 THR B C 1
ATOM 2191 O O . THR B 1 138 ? 2.73 -34.688 26.484 1 35.69 138 THR B O 1
ATOM 2194 N N . ARG B 1 139 ? 2.67 -36.719 25.625 1 33.47 139 ARG B N 1
ATOM 2195 C CA . ARG B 1 139 ? 2.102 -37.562 26.672 1 33.47 139 ARG B CA 1
ATOM 2196 C C . ARG B 1 139 ? 3.082 -37.719 27.828 1 33.47 139 ARG B C 1
ATOM 2198 O O . ARG B 1 139 ? 4.074 -38.438 27.719 1 33.47 139 ARG B O 1
ATOM 2205 N N . ILE B 1 140 ? 3.488 -36.469 28.438 1 27.38 140 ILE B N 1
ATOM 2206 C CA . ILE B 1 140 ? 3.939 -36.812 29.781 1 27.38 140 ILE B CA 1
ATOM 2207 C C . ILE B 1 140 ? 2.734 -37.125 30.672 1 27.38 140 ILE B C 1
ATOM 2209 O O . ILE B 1 140 ? 1.716 -36.438 30.609 1 27.38 140 ILE B O 1
#

Secondary structure (DSSP, 8-state):
-----HHHHHHHHHH----GGGHHHHHHHHHHHHHHHHH-TTTS-HHHHHHHHHHHHHHHHS-HHHHHHHHHHT--SHHHHHHHHHHHHHHHHTTSS-TTGGGGGGSSSS-HHHHHHHHHHHHHHHHHHHHTT-------/-----HHHHHHHHHH----GGGHHHHHHHHHHHHHHHHH-TTTS-HHHHHHHHHHHHHHHHS-HHHHHHHHHHT--SHHHHHHHHHHHHHHHHTTSS-TTGGGGGGSSSS-HHHHHHHHHHHHHHHHHHHHTT-------